Protein AF-A0A829GGQ2-F1 (afdb_monomer_lite)

Organism: NCBI:txid1256201

Secondary structure (DSSP, 8-state):
-------EEEEEEEE----B-TTS-B---EEEE-TTT--EEEEESGGG-EEEEE----S-S--EEEEEEEE---SSHHHHHHHHHHHHHHHTSS-PPPTTTHHHHHHHHHHHHHHHHHHHHHHHHHHHTT--TT--GGG--HHHHHHHHHHHHHHTTSS--SSSEEEEEEEETTEEEEEEEETTEEEESSSTTHHHH--EEEE-TTS-EEEE-GGGG--S-GGG-TT--HHHHHHTTSS--TTSHHHHHHHHHHHHHHHHHHHHH--HHHHHHHHHHHHHHGGGS-HHHHHHHHHHHHHHHHSS--HHHHHHHGGGGG-SSHHHHHHHHHHTT-HHHHHHHHHHS-HHHHHHHHTSHHHHHHHHHH-

Foldseek 3Di:
DAPDFPFLKDKFKWQDDQQAFPVRHHDPFDWDADPPQRKIWTFDFDPSQKIKIWHDDDDDPDRIIMIIITGTQFFFLVRSLVVLVRVLSSLPPPGDTDPVCNVVSVVSSVVSVVVNVVSVLLLVLCVLLVHDSRQTCVLFDPVLRVVSVQLSCLLVVVDQDPPQWDWDWGAGSQAIWIWTHHNSDTDTCLDLCNCVVDWDWDAAPVRDTFTAQPCLVPLAPLVRHPSDDLVSSVVRVPDGPLLRLVNLVSLLVSLFSLLVRCLVPVDVSSLVSSVVSLVSNLVNYDVLSSLLSVLLSVCSVPVADDPVSLVSLVVQCPPPDLVSVLSSCLSNVVLVVNQVSCVVDDPVRVVVVVSTSSVSSNVVSND

Sequence (367 aa):
IPYSSAKVADIFELESGVISDRRGNSLTSKIYTSKKQGRKELLLGYKDSIKISWIPKQKSSSPMEKVRIHFTPRGDFSQRLADVSLLLEYLRTPTKPTSKEAEKWNTFIDALTQQEARLRAIIEDLKVLNIPISLNPDNLKDDEIKSLNNLQRVLHNDLVVKPLDQHVNMTLASKKYDFFIHENRIINYFTPAFPKHYIVQIDDEKGNPTIVNPYTGIYENLEQYPNFSIDLVIKGFGDAPYDKPEIANYYNQYVLNLLLDFDRSGEAKILSLAEIIFKKVENNLPREIATINSAQIKKRISGILGLSALKSLIPLTDSKDQLIQFAAFVLLEQKEEVLKRWQDFSPDQQTEMKEWPIFHLAAPMIS

Structure (mmCIF, N/CA/C/O backbone):
data_AF-A0A829GGQ2-F1
#
_entry.id   AF-A0A829GGQ2-F1
#
loop_
_atom_site.group_PDB
_atom_site.id
_atom_site.type_symbol
_atom_site.label_atom_id
_atom_site.label_alt_id
_atom_site.label_comp_id
_atom_site.label_asym_id
_atom_site.label_entity_id
_atom_site.label_seq_id
_atom_site.pdbx_PDB_ins_code
_atom_site.Cartn_x
_atom_site.Cartn_y
_atom_site.Cartn_z
_atom_site.occupancy
_atom_site.B_iso_or_equiv
_atom_site.auth_seq_id
_atom_site.auth_comp_id
_atom_site.auth_asym_id
_atom_site.auth_atom_id
_atom_site.pdbx_PDB_model_num
ATOM 1 N N . ILE A 1 1 ? 19.548 15.463 -17.996 1.00 30.94 1 ILE A N 1
ATOM 2 C CA . ILE A 1 1 ? 19.499 13.981 -18.008 1.00 30.94 1 ILE A CA 1
ATOM 3 C C . ILE A 1 1 ? 18.070 13.554 -17.667 1.00 30.94 1 ILE A C 1
ATOM 5 O O . ILE A 1 1 ? 17.786 13.332 -16.498 1.00 30.94 1 ILE A O 1
ATOM 9 N N . PRO A 1 2 ? 17.124 13.547 -18.622 1.00 31.62 2 PRO A N 1
ATOM 10 C CA . PRO A 1 2 ? 15.749 13.151 -18.335 1.00 31.62 2 PRO A CA 1
ATOM 11 C C . PRO A 1 2 ? 15.468 11.710 -18.778 1.00 31.62 2 PRO A C 1
ATOM 13 O O . PRO A 1 2 ? 16.130 11.154 -19.659 1.00 31.62 2 PRO A O 1
ATOM 16 N N . TYR A 1 3 ? 14.453 11.107 -18.165 1.00 35.31 3 TYR A N 1
ATOM 17 C CA . TYR A 1 3 ? 13.624 10.046 -18.746 1.00 35.31 3 TYR A CA 1
ATOM 18 C C . TYR A 1 3 ? 12.785 10.629 -19.899 1.00 35.31 3 TYR A C 1
ATOM 20 O O . TYR A 1 3 ? 11.561 10.609 -19.870 1.00 35.31 3 TYR A O 1
ATOM 28 N N . SER A 1 4 ? 13.424 11.234 -20.902 1.00 26.62 4 SER A N 1
ATOM 29 C CA . SER A 1 4 ? 12.707 11.663 -22.098 1.00 26.62 4 SER A CA 1
ATOM 30 C C . SER A 1 4 ? 12.546 10.462 -23.019 1.00 26.62 4 SER A C 1
ATOM 32 O O . SER A 1 4 ? 13.451 9.637 -23.161 1.00 26.62 4 SER A O 1
ATOM 34 N N . SER A 1 5 ? 11.389 10.369 -23.672 1.00 31.34 5 SER A N 1
ATOM 35 C CA . SER A 1 5 ? 11.245 9.584 -24.889 1.00 31.34 5 SER A CA 1
ATOM 36 C C . SER A 1 5 ? 12.292 10.088 -25.883 1.00 31.34 5 SER A C 1
ATOM 38 O O . SER A 1 5 ? 12.069 11.074 -26.591 1.00 31.34 5 SER A O 1
ATOM 40 N N . ALA A 1 6 ? 13.458 9.452 -25.926 1.00 28.84 6 ALA A N 1
ATOM 41 C CA . ALA A 1 6 ? 14.324 9.595 -27.072 1.00 28.84 6 ALA A CA 1
ATOM 42 C C . ALA A 1 6 ? 13.546 8.956 -28.224 1.00 28.84 6 ALA A C 1
ATOM 44 O O . ALA A 1 6 ? 13.455 7.735 -28.334 1.00 28.84 6 ALA A O 1
ATOM 45 N N . LYS A 1 7 ? 12.882 9.786 -29.034 1.00 35.12 7 LYS A N 1
ATOM 46 C CA . LYS A 1 7 ? 12.492 9.377 -30.379 1.00 35.12 7 LYS A CA 1
ATOM 47 C C . LYS A 1 7 ? 13.802 9.151 -31.108 1.00 35.12 7 LYS A C 1
ATOM 49 O O . LYS A 1 7 ? 14.393 10.100 -31.612 1.00 35.12 7 LYS A O 1
ATOM 54 N N . VAL A 1 8 ? 14.278 7.915 -31.103 1.00 40.66 8 VAL A N 1
ATOM 55 C CA . VAL A 1 8 ? 15.424 7.545 -31.916 1.00 40.66 8 VAL A CA 1
ATOM 56 C C . VAL A 1 8 ? 14.840 7.177 -33.279 1.00 40.66 8 VAL A C 1
ATOM 58 O O . VAL A 1 8 ? 14.199 6.137 -33.443 1.00 40.66 8 VAL A O 1
ATOM 61 N N . ALA A 1 9 ? 14.925 8.108 -34.225 1.00 38.41 9 ALA A N 1
ATOM 62 C CA . ALA A 1 9 ? 14.373 7.966 -35.566 1.00 38.41 9 ALA A CA 1
ATOM 63 C C . ALA A 1 9 ? 15.469 8.261 -36.583 1.00 38.41 9 ALA A C 1
ATOM 65 O O . ALA A 1 9 ? 16.064 9.334 -36.527 1.00 38.41 9 ALA A O 1
ATOM 66 N N . ASP A 1 10 ? 15.709 7.334 -37.510 1.00 45.06 10 ASP A N 1
ATOM 67 C CA . ASP A 1 10 ? 16.705 7.546 -38.559 1.00 45.06 10 ASP A CA 1
ATOM 68 C C . ASP A 1 10 ? 16.389 6.788 -39.864 1.00 45.06 10 ASP A C 1
ATOM 70 O O . ASP A 1 10 ? 15.448 5.982 -39.954 1.00 45.06 10 ASP A O 1
ATOM 74 N N . ILE A 1 11 ? 17.144 7.112 -40.916 1.00 36.91 11 ILE A N 1
ATOM 75 C CA . ILE A 1 11 ? 16.968 6.620 -42.290 1.00 36.91 11 ILE A CA 1
ATOM 76 C C . ILE A 1 11 ? 18.270 5.962 -42.763 1.00 36.91 11 ILE A C 1
ATOM 78 O O . ILE A 1 11 ? 19.314 6.603 -42.721 1.00 36.91 11 ILE A O 1
ATOM 82 N N . PHE A 1 12 ? 18.186 4.724 -43.262 1.00 39.31 12 PHE A N 1
ATOM 83 C CA . PHE A 1 12 ? 19.328 3.923 -43.716 1.00 39.31 12 PHE A CA 1
ATOM 84 C C . PHE A 1 12 ? 19.053 3.238 -45.065 1.00 39.31 12 PHE A C 1
ATOM 86 O O . PHE A 1 12 ? 17.945 2.777 -45.328 1.00 39.31 12 PHE A O 1
ATOM 93 N N . GLU A 1 13 ? 20.051 3.115 -45.931 1.00 34.22 13 GLU A N 1
ATOM 94 C CA . GLU A 1 13 ? 20.021 2.261 -47.122 1.00 34.22 13 GLU A CA 1
ATOM 95 C C . GLU A 1 13 ? 20.631 0.892 -46.788 1.00 34.22 13 GLU A C 1
ATOM 97 O O . GLU A 1 13 ? 21.803 0.807 -46.420 1.00 34.22 13 GLU A O 1
ATOM 102 N N . LEU A 1 14 ? 19.838 -0.181 -46.904 1.00 39.12 14 LEU A N 1
ATOM 103 C CA . LEU A 1 14 ? 20.279 -1.557 -46.649 1.00 39.12 14 LEU A CA 1
ATOM 104 C C . LEU A 1 14 ? 20.267 -2.364 -47.959 1.00 39.12 14 LEU A C 1
ATOM 106 O O . LEU A 1 14 ? 19.342 -2.258 -48.771 1.00 39.12 14 LEU A O 1
ATOM 110 N N . GLU A 1 15 ? 21.296 -3.185 -48.182 1.00 34.66 15 GLU A N 1
ATOM 111 C CA . GLU A 1 15 ? 21.271 -4.202 -49.241 1.00 34.66 15 GLU A CA 1
ATOM 112 C C . GLU A 1 15 ? 20.250 -5.292 -48.876 1.00 34.66 15 GLU A C 1
ATOM 114 O O . GLU A 1 15 ? 20.158 -5.700 -47.720 1.00 34.66 15 GLU A O 1
ATOM 119 N N . SER A 1 16 ? 19.433 -5.697 -49.855 1.00 35.88 16 SER A N 1
ATOM 120 C CA . SER A 1 16 ? 18.257 -6.569 -49.708 1.00 35.88 16 SER A CA 1
ATOM 121 C C . SER A 1 16 ? 18.421 -7.731 -48.719 1.00 35.88 16 SER A C 1
ATOM 123 O O . SER A 1 16 ? 19.396 -8.476 -48.795 1.00 35.88 16 SER A O 1
ATOM 125 N N . GLY A 1 17 ? 17.400 -7.988 -47.900 1.00 38.72 17 GLY A N 1
ATOM 126 C CA . GLY A 1 17 ? 17.328 -9.196 -47.085 1.00 38.72 17 GLY A CA 1
ATOM 127 C C . GLY A 1 17 ? 15.980 -9.325 -46.393 1.00 38.72 17 GLY A C 1
ATOM 128 O O . GLY A 1 17 ? 15.405 -8.341 -45.936 1.00 38.72 17 GLY A O 1
ATOM 129 N N . VAL A 1 18 ? 15.451 -10.543 -46.353 1.00 42.75 18 VAL A N 1
ATOM 130 C CA . VAL A 1 18 ? 14.282 -10.908 -45.549 1.00 42.75 18 VAL A CA 1
ATOM 131 C C . VAL A 1 18 ? 14.479 -10.404 -44.114 1.00 42.75 18 VAL A C 1
ATOM 133 O O . VAL A 1 18 ? 15.558 -10.563 -43.549 1.00 42.75 18 VAL A O 1
ATOM 136 N N . ILE A 1 19 ? 13.446 -9.795 -43.520 1.00 50.34 19 ILE A N 1
ATOM 137 C CA . ILE A 1 19 ? 13.478 -9.410 -42.105 1.00 50.34 19 ILE A CA 1
ATOM 138 C C . ILE A 1 19 ? 13.306 -10.686 -41.272 1.00 50.34 19 ILE A C 1
ATOM 140 O O . ILE A 1 19 ? 12.190 -11.129 -40.993 1.00 50.34 19 ILE A O 1
ATOM 144 N N . SER A 1 20 ? 14.432 -11.307 -40.942 1.00 47.78 20 SER A N 1
ATOM 145 C CA . SER A 1 20 ? 14.541 -12.510 -40.120 1.00 47.78 20 SER A CA 1
ATOM 146 C C . SER A 1 20 ? 15.444 -12.250 -38.916 1.00 47.78 20 SER A C 1
ATOM 148 O O . SER A 1 20 ? 16.350 -11.420 -38.989 1.00 47.78 20 SER A O 1
ATOM 150 N N . ASP A 1 21 ? 15.196 -12.942 -37.805 1.00 47.62 21 ASP A N 1
ATOM 151 C CA . ASP A 1 21 ? 16.107 -12.922 -36.658 1.00 47.62 21 ASP A CA 1
ATOM 152 C C . ASP A 1 21 ? 17.459 -13.593 -36.997 1.00 47.62 21 ASP A C 1
ATOM 154 O O . ASP A 1 21 ? 17.658 -14.153 -38.081 1.00 47.62 21 ASP A O 1
ATOM 158 N N . ARG A 1 22 ? 18.405 -13.586 -36.047 1.00 42.50 22 ARG A N 1
ATOM 159 C CA . ARG A 1 22 ? 19.725 -14.231 -36.204 1.00 42.50 22 ARG A CA 1
ATOM 160 C C . ARG A 1 22 ? 19.664 -15.745 -36.435 1.00 42.50 22 ARG A C 1
ATOM 162 O O . ARG A 1 22 ? 20.679 -16.345 -36.780 1.00 42.50 22 ARG A O 1
ATOM 169 N N . ARG A 1 23 ? 18.507 -16.369 -36.213 1.00 46.88 23 ARG A N 1
ATOM 170 C CA . ARG A 1 23 ? 18.247 -17.803 -36.388 1.00 46.88 23 ARG A CA 1
ATOM 171 C C . ARG A 1 23 ? 17.483 -18.092 -37.686 1.00 46.88 23 ARG A C 1
ATOM 173 O O . ARG A 1 23 ? 17.164 -19.248 -37.944 1.00 46.88 23 ARG A O 1
ATOM 180 N N . GLY A 1 24 ? 17.214 -17.073 -38.506 1.00 48.31 24 GLY A N 1
ATOM 181 C CA . GLY A 1 24 ? 16.469 -17.203 -39.756 1.00 48.31 24 GLY A CA 1
ATOM 182 C C . GLY A 1 24 ? 14.951 -17.286 -39.574 1.00 48.31 24 GLY A C 1
ATOM 183 O O . GLY A 1 24 ? 14.244 -17.540 -40.549 1.00 48.31 24 GLY A O 1
ATOM 184 N N . ASN A 1 25 ? 14.422 -17.060 -38.367 1.00 49.41 25 ASN A N 1
ATOM 185 C CA . ASN A 1 25 ? 12.981 -17.057 -38.142 1.00 49.41 25 ASN A CA 1
ATOM 186 C C . ASN A 1 25 ? 12.371 -15.759 -38.674 1.00 49.41 25 ASN A C 1
ATOM 188 O O . ASN A 1 25 ? 12.887 -14.664 -38.436 1.00 49.41 25 ASN A O 1
ATOM 192 N N . SER A 1 26 ? 11.235 -15.874 -39.362 1.00 51.22 26 SER A N 1
ATOM 193 C CA . SER A 1 26 ? 10.446 -14.711 -39.762 1.00 51.22 26 SER A CA 1
ATOM 194 C C . SER A 1 26 ? 9.867 -14.033 -38.518 1.00 51.22 26 SER A C 1
ATOM 196 O O . SER A 1 26 ? 9.208 -14.685 -37.708 1.00 51.22 26 SER A O 1
ATOM 198 N N . LEU A 1 27 ? 10.109 -12.729 -38.356 1.00 53.81 27 LEU A N 1
ATOM 199 C CA . LEU A 1 27 ? 9.517 -11.966 -37.258 1.00 53.81 27 LEU A CA 1
ATOM 200 C C . LEU A 1 27 ? 8.002 -11.831 -37.495 1.00 53.81 27 LEU A C 1
ATOM 202 O O . LEU A 1 27 ? 7.569 -11.178 -38.452 1.00 53.81 27 LEU A O 1
ATOM 206 N N . THR A 1 28 ? 7.187 -12.435 -36.623 1.00 47.19 28 THR A N 1
ATOM 207 C CA . THR A 1 28 ? 5.722 -12.315 -36.656 1.00 47.19 28 THR A CA 1
ATOM 208 C C . THR A 1 28 ? 5.347 -10.846 -36.501 1.00 47.19 28 THR A C 1
ATOM 210 O O . THR A 1 28 ? 5.612 -10.224 -35.475 1.00 47.19 28 THR A O 1
ATOM 213 N N . SER A 1 29 ? 4.769 -10.260 -37.542 1.00 54.34 29 SER A N 1
ATOM 214 C CA . SER A 1 29 ? 4.629 -8.811 -37.656 1.00 54.34 29 SER A CA 1
ATOM 215 C C . SER A 1 29 ? 3.377 -8.442 -38.433 1.00 54.34 29 SER A C 1
ATOM 217 O O . SER A 1 29 ? 2.892 -9.191 -39.285 1.00 54.34 29 SER A O 1
ATOM 219 N N . LYS A 1 30 ? 2.846 -7.252 -38.150 1.00 56.16 30 LYS A N 1
ATOM 220 C CA . LYS A 1 30 ? 1.813 -6.648 -38.991 1.00 56.16 30 LYS A CA 1
ATOM 221 C C . LYS A 1 30 ? 2.510 -5.905 -40.123 1.00 56.16 30 LYS A C 1
ATOM 223 O O . LYS A 1 30 ? 3.200 -4.917 -39.874 1.00 56.16 30 LYS A O 1
ATOM 228 N N . ILE A 1 31 ? 2.329 -6.383 -41.353 1.00 60.03 31 ILE A N 1
ATOM 229 C CA . ILE A 1 31 ? 2.822 -5.700 -42.550 1.00 60.03 31 ILE A CA 1
ATOM 230 C C . ILE A 1 31 ? 1.707 -4.810 -43.095 1.00 60.03 31 ILE A C 1
ATOM 232 O O . ILE A 1 31 ? 0.676 -5.300 -43.554 1.00 60.03 31 ILE A O 1
ATOM 236 N N . TYR A 1 32 ? 1.927 -3.498 -43.089 1.00 56.00 32 TYR A N 1
ATOM 237 C CA . TYR A 1 32 ? 1.014 -2.529 -43.694 1.00 56.00 32 TYR A CA 1
ATOM 238 C C . TYR A 1 32 ? 1.566 -2.041 -45.031 1.00 56.00 32 TYR A C 1
ATOM 240 O O . TYR A 1 32 ? 2.760 -1.784 -45.153 1.00 56.00 32 TYR A O 1
ATOM 248 N N . THR A 1 33 ? 0.699 -1.882 -46.035 1.00 55.78 33 THR A N 1
ATOM 249 C CA . THR A 1 33 ? 1.058 -1.276 -47.330 1.00 55.78 33 THR A CA 1
ATOM 250 C C . THR A 1 33 ? 0.226 -0.018 -47.560 1.00 55.78 33 THR A C 1
ATOM 252 O O . THR A 1 33 ? -1.002 -0.075 -47.617 1.00 55.78 33 THR A O 1
ATOM 255 N N . SER A 1 34 ? 0.885 1.133 -47.712 1.00 50.28 34 SER A N 1
ATOM 256 C CA . SER A 1 34 ? 0.212 2.395 -48.035 1.00 50.28 34 SER A CA 1
ATOM 257 C C . SER A 1 34 ? -0.245 2.413 -49.496 1.00 50.28 34 SER A C 1
ATOM 259 O O . SER A 1 34 ? 0.582 2.426 -50.411 1.00 50.28 34 SER A O 1
ATOM 261 N N . LYS A 1 35 ? -1.564 2.496 -49.727 1.00 51.12 35 LYS A N 1
ATOM 262 C CA . LYS A 1 35 ? -2.167 2.535 -51.075 1.00 51.12 35 LYS A CA 1
ATOM 263 C C . LYS A 1 35 ? -1.765 3.763 -51.912 1.00 51.12 35 LYS A C 1
ATOM 265 O O . LYS A 1 35 ? -1.847 3.699 -53.129 1.00 51.12 35 LYS A O 1
ATOM 270 N N . LYS A 1 36 ? -1.331 4.870 -51.286 1.00 51.44 36 LYS A N 1
ATOM 271 C CA . LYS A 1 36 ? -0.949 6.118 -51.985 1.00 51.44 36 LYS A CA 1
ATOM 272 C C . LYS A 1 36 ? 0.539 6.219 -52.347 1.00 51.44 36 LYS A C 1
ATOM 274 O O . LYS A 1 36 ? 0.875 7.000 -53.224 1.00 51.44 36 LYS A O 1
ATOM 279 N N . GLN A 1 37 ? 1.427 5.495 -51.659 1.00 56.19 37 GLN A N 1
ATOM 280 C CA . GLN A 1 37 ? 2.888 5.672 -51.788 1.00 56.19 37 GLN A CA 1
ATOM 281 C C . GLN A 1 37 ? 3.665 4.366 -52.019 1.00 56.19 37 GLN A C 1
ATOM 283 O O . GLN A 1 37 ? 4.881 4.410 -52.170 1.00 56.19 37 GLN A O 1
ATOM 288 N N . GLY A 1 38 ? 3.014 3.196 -51.978 1.00 64.06 38 GLY A N 1
ATOM 289 C CA . GLY A 1 38 ? 3.686 1.895 -52.115 1.00 64.06 38 GLY A CA 1
ATOM 290 C C . GLY A 1 38 ? 4.606 1.515 -50.942 1.00 64.06 38 GLY A C 1
ATOM 291 O O . GLY A 1 38 ? 5.217 0.453 -50.966 1.00 64.06 38 GLY A O 1
ATOM 292 N N . ARG A 1 39 ? 4.697 2.358 -49.904 1.00 69.56 39 ARG A N 1
ATOM 293 C CA . ARG A 1 39 ? 5.503 2.136 -48.696 1.00 69.56 39 ARG A CA 1
ATOM 294 C C . ARG A 1 39 ? 4.978 0.938 -47.905 1.00 69.56 39 ARG A C 1
ATOM 296 O O . ARG A 1 39 ? 3.779 0.878 -47.618 1.00 69.56 39 ARG A O 1
ATOM 303 N N . LYS A 1 40 ? 5.882 0.038 -47.522 1.00 72.56 40 LYS A N 1
ATOM 304 C CA . LYS A 1 40 ? 5.634 -1.064 -46.593 1.00 72.56 40 LYS A CA 1
ATOM 305 C C . LYS A 1 40 ? 6.140 -0.711 -45.198 1.00 72.56 40 LYS A C 1
ATOM 307 O O . LYS A 1 40 ? 7.134 0.004 -45.057 1.00 72.56 40 LYS A O 1
ATOM 312 N N . GLU A 1 41 ? 5.440 -1.186 -44.177 1.00 74.31 41 GLU A N 1
ATOM 313 C CA . GLU A 1 41 ? 5.784 -0.971 -42.772 1.00 74.31 41 GLU A CA 1
ATOM 314 C C . GLU A 1 41 ? 5.674 -2.281 -41.996 1.00 74.31 41 GLU A C 1
ATOM 316 O O . GLU A 1 41 ? 4.684 -2.996 -42.133 1.00 74.31 41 GLU A O 1
ATOM 321 N N . LEU A 1 42 ? 6.687 -2.561 -41.184 1.00 76.56 42 LEU A N 1
ATOM 322 C CA . LEU A 1 42 ? 6.765 -3.636 -40.213 1.00 76.56 42 LEU A CA 1
ATOM 323 C C . LEU A 1 42 ? 6.634 -3.021 -38.822 1.00 76.56 42 LEU A C 1
ATOM 325 O O . LEU A 1 42 ? 7.425 -2.142 -38.463 1.00 76.56 42 LEU A O 1
ATOM 329 N N . LEU A 1 43 ? 5.653 -3.482 -38.054 1.00 79.75 43 LEU A N 1
ATOM 330 C CA . LEU A 1 43 ? 5.479 -3.094 -36.656 1.00 79.75 43 LEU A CA 1
ATOM 331 C C . LEU A 1 43 ? 5.876 -4.257 -35.746 1.00 79.75 43 LEU A C 1
ATOM 333 O O . LEU A 1 43 ? 5.427 -5.386 -35.961 1.00 79.75 43 LEU A O 1
ATOM 337 N N . LEU A 1 44 ? 6.726 -3.964 -34.763 1.00 81.25 44 LEU A N 1
ATOM 338 C CA . LEU A 1 44 ? 7.265 -4.899 -33.777 1.00 81.25 44 LEU A CA 1
ATOM 339 C C . LEU A 1 44 ? 7.235 -4.267 -32.374 1.00 81.25 44 LEU A C 1
ATOM 341 O O . LEU A 1 44 ? 7.074 -3.052 -32.225 1.00 81.25 44 LEU A O 1
ATOM 345 N N . GLY A 1 45 ? 7.458 -5.101 -31.359 1.00 80.94 45 GLY A N 1
ATOM 346 C CA . GLY A 1 45 ? 7.590 -4.673 -29.967 1.00 80.94 45 GLY A CA 1
ATOM 347 C C . GLY A 1 45 ? 6.266 -4.323 -29.283 1.00 80.94 45 GLY A C 1
ATOM 348 O O . GLY A 1 45 ? 5.178 -4.422 -29.865 1.00 80.94 45 GLY A O 1
ATOM 349 N N . TYR A 1 46 ? 6.343 -3.934 -28.012 1.00 83.38 46 TYR A N 1
ATOM 350 C CA . TYR A 1 46 ? 5.162 -3.639 -27.206 1.00 83.38 46 TYR A CA 1
ATOM 351 C C . TYR A 1 46 ? 4.394 -2.422 -27.740 1.00 83.38 46 TYR A C 1
ATOM 353 O O . TYR A 1 46 ? 4.922 -1.314 -27.846 1.00 83.38 46 TYR A O 1
ATOM 361 N N . LYS A 1 47 ? 3.104 -2.618 -28.055 1.00 86.06 47 LYS A N 1
ATOM 362 C CA . LYS A 1 47 ? 2.230 -1.591 -28.654 1.00 86.06 47 LYS A CA 1
ATOM 363 C C . LYS A 1 47 ? 2.887 -0.893 -29.857 1.00 86.06 47 LYS A C 1
ATOM 365 O O . LYS A 1 47 ? 2.815 0.331 -29.952 1.00 86.06 47 LYS A O 1
ATOM 370 N N . ASP A 1 48 ? 3.509 -1.650 -30.759 1.00 85.00 48 ASP A N 1
ATOM 371 C CA . ASP A 1 48 ? 4.137 -1.136 -31.987 1.00 85.00 48 ASP A CA 1
ATOM 372 C C . ASP A 1 48 ? 5.240 -0.082 -31.710 1.00 85.00 48 ASP A C 1
ATOM 374 O O . ASP A 1 48 ? 5.332 0.945 -32.391 1.00 85.00 48 ASP A O 1
ATOM 378 N N . SER A 1 49 ? 6.049 -0.298 -30.667 1.00 82.56 49 SER A N 1
ATOM 379 C CA . SER A 1 49 ? 7.162 0.578 -30.260 1.00 82.56 49 SER A CA 1
ATOM 380 C C . SER A 1 49 ? 8.282 0.663 -31.303 1.00 82.56 49 SER A C 1
ATOM 382 O O . SER A 1 49 ? 8.986 1.674 -31.372 1.00 82.56 49 SER A O 1
ATOM 384 N N . ILE A 1 50 ? 8.434 -0.364 -32.143 1.00 82.75 50 ILE A N 1
ATOM 385 C CA . ILE A 1 50 ? 9.426 -0.434 -33.215 1.00 82.75 50 ILE A CA 1
ATOM 386 C C . ILE A 1 50 ? 8.696 -0.422 -34.557 1.00 82.75 50 ILE A C 1
ATOM 388 O O . ILE A 1 50 ? 7.862 -1.280 -34.847 1.00 82.75 50 ILE A O 1
ATOM 392 N N . LYS A 1 51 ? 9.056 0.533 -35.414 1.00 82.06 51 LYS A N 1
ATOM 393 C CA . LYS A 1 51 ? 8.515 0.667 -36.765 1.00 82.06 51 LYS A CA 1
ATOM 394 C C . LYS A 1 51 ? 9.636 0.713 -37.792 1.00 82.06 51 LYS A C 1
ATOM 396 O O . LYS A 1 51 ? 10.391 1.682 -37.860 1.00 82.06 51 LYS A O 1
ATOM 401 N N . ILE A 1 52 ? 9.689 -0.304 -38.643 1.00 78.12 52 ILE A N 1
ATOM 402 C CA . ILE A 1 52 ? 10.611 -0.387 -39.779 1.00 78.12 52 ILE A CA 1
ATOM 403 C C . ILE A 1 52 ? 9.803 -0.155 -41.051 1.00 78.12 52 ILE A C 1
ATOM 405 O O . ILE A 1 52 ? 8.733 -0.722 -41.223 1.00 78.12 52 ILE A O 1
ATOM 409 N N . SER A 1 53 ? 10.257 0.707 -41.953 1.00 74.56 53 SER A N 1
ATOM 410 C CA . SER A 1 53 ? 9.486 1.044 -43.152 1.00 74.56 53 SER A CA 1
ATOM 411 C C . SER A 1 53 ? 10.361 1.218 -44.378 1.00 74.56 53 SER A C 1
ATOM 413 O O . SER A 1 53 ? 11.433 1.799 -44.279 1.00 74.56 53 SER A O 1
ATOM 415 N N . TRP A 1 54 ? 9.896 0.757 -45.532 1.00 71.12 54 TRP A N 1
ATOM 416 C CA . TRP A 1 54 ? 10.669 0.763 -46.772 1.00 71.12 54 TRP A CA 1
ATOM 417 C C . TRP A 1 54 ? 9.771 0.997 -47.984 1.00 71.12 54 TRP A C 1
ATOM 419 O O . TRP A 1 54 ? 8.546 0.882 -47.904 1.00 71.12 54 TRP A O 1
ATOM 429 N N . ILE A 1 55 ? 10.372 1.372 -49.111 1.00 69.31 55 ILE A N 1
ATOM 430 C CA . ILE A 1 55 ? 9.674 1.505 -50.394 1.00 69.31 55 ILE A CA 1
ATOM 431 C C . ILE A 1 55 ? 10.225 0.414 -51.322 1.00 69.31 55 ILE A C 1
ATOM 433 O O . ILE A 1 55 ? 11.404 0.489 -51.672 1.00 69.31 55 ILE A O 1
ATOM 437 N N . PRO A 1 56 ? 9.414 -0.585 -51.718 1.00 62.22 56 PRO A N 1
ATOM 438 C CA . PRO A 1 56 ? 9.845 -1.631 -52.640 1.00 62.22 56 PRO A CA 1
ATOM 439 C C . PRO A 1 56 ? 10.237 -1.025 -53.991 1.00 62.22 56 PRO A C 1
ATOM 441 O O . PRO A 1 56 ? 9.491 -0.212 -54.546 1.00 62.22 56 PRO A O 1
ATOM 444 N N . LYS A 1 57 ? 11.381 -1.424 -54.553 1.00 61.62 57 LYS A N 1
ATOM 445 C CA . LYS A 1 57 ? 11.792 -0.967 -55.890 1.00 61.62 57 LYS A CA 1
ATOM 446 C C . LYS A 1 57 ? 10.894 -1.574 -56.975 1.00 61.62 57 LYS A C 1
ATOM 448 O O . LYS A 1 57 ? 10.764 -2.791 -57.082 1.00 61.62 57 LYS A O 1
ATOM 453 N N . GLN A 1 58 ? 10.329 -0.733 -57.844 1.00 54.72 58 GLN A N 1
ATOM 454 C CA . GLN A 1 58 ? 9.801 -1.174 -59.138 1.00 54.72 58 GLN A CA 1
ATOM 455 C C . GLN A 1 58 ? 10.964 -1.225 -60.139 1.00 54.72 58 GLN A C 1
ATOM 457 O O . GLN A 1 58 ? 11.471 -0.181 -60.527 1.00 54.72 58 GLN A O 1
ATOM 462 N N . LYS A 1 59 ? 11.407 -2.439 -60.505 1.00 51.34 59 LYS A N 1
ATOM 463 C CA . LYS A 1 59 ? 12.344 -2.751 -61.610 1.00 51.34 59 LYS A CA 1
ATOM 464 C C . LYS A 1 59 ? 13.461 -1.704 -61.837 1.00 51.34 59 LYS A C 1
ATOM 466 O O . LYS A 1 59 ? 13.388 -0.924 -62.780 1.00 51.34 59 LYS A O 1
ATOM 471 N N . SER A 1 60 ? 14.528 -1.711 -61.034 1.00 41.62 60 SER A N 1
ATOM 472 C CA . SER A 1 60 ? 15.770 -0.997 -61.384 1.00 41.62 60 SER A CA 1
ATOM 473 C C . SER A 1 60 ? 17.018 -1.804 -61.022 1.00 41.62 60 SER A C 1
ATOM 475 O O . SER A 1 60 ? 16.997 -2.633 -60.116 1.00 41.62 60 SER A O 1
ATOM 477 N N . SER A 1 61 ? 18.102 -1.568 -61.761 1.00 45.34 61 SER A N 1
ATOM 478 C CA . SER A 1 61 ? 19.383 -2.295 -61.768 1.00 45.34 61 SER A CA 1
ATOM 479 C C . SER A 1 61 ? 20.282 -2.070 -60.540 1.00 45.34 61 SER A C 1
ATOM 481 O O . SER A 1 61 ? 21.467 -2.388 -60.581 1.00 45.34 61 SER A O 1
ATOM 483 N N . SER A 1 62 ? 19.750 -1.531 -59.440 1.00 45.41 62 SER A N 1
ATOM 484 C CA . SER A 1 62 ? 20.491 -1.327 -58.189 1.00 45.41 62 SER A CA 1
ATOM 485 C C . SER A 1 62 ? 19.827 -2.124 -57.052 1.00 45.41 62 SER A C 1
ATOM 487 O O . SER A 1 62 ? 18.629 -1.936 -56.829 1.00 45.41 62 SER A O 1
ATOM 489 N N . PRO A 1 63 ? 20.564 -2.961 -56.299 1.00 46.41 63 PRO A N 1
ATOM 490 C CA . PRO A 1 63 ? 19.997 -3.905 -55.323 1.00 46.41 63 PRO A CA 1
ATOM 491 C C . PRO A 1 63 ? 19.589 -3.303 -53.959 1.00 46.41 63 PRO A C 1
ATOM 493 O O . PRO A 1 63 ? 19.052 -4.017 -53.120 1.00 46.41 63 PRO A O 1
ATOM 496 N N . MET A 1 64 ? 19.823 -2.009 -53.705 1.00 48.16 64 MET A N 1
ATOM 497 C CA . MET A 1 64 ? 19.642 -1.419 -52.361 1.00 48.16 64 MET A CA 1
ATOM 498 C C . MET A 1 64 ? 18.204 -0.938 -52.080 1.00 48.16 64 MET A C 1
ATOM 500 O O . MET A 1 64 ? 17.672 -0.135 -52.851 1.00 48.16 64 MET A O 1
ATOM 504 N N . GLU A 1 65 ? 17.579 -1.367 -50.978 1.00 55.88 65 GLU A N 1
ATOM 505 C CA . GLU A 1 65 ? 16.287 -0.849 -50.498 1.00 55.88 65 GLU A CA 1
ATOM 506 C C . GLU A 1 65 ? 16.510 0.184 -49.379 1.00 55.88 65 GLU A C 1
ATOM 508 O O . GLU A 1 65 ? 17.259 -0.049 -48.432 1.00 55.88 65 GLU A O 1
ATOM 513 N N . LYS A 1 66 ? 15.854 1.352 -49.460 1.00 60.81 66 LYS A N 1
ATOM 514 C CA . LYS A 1 66 ? 15.915 2.343 -48.372 1.00 60.81 66 LYS A CA 1
ATOM 515 C C . LYS A 1 66 ? 14.960 1.949 -47.248 1.00 60.81 66 LYS A C 1
ATOM 517 O O . LYS A 1 66 ? 13.752 1.846 -47.477 1.00 60.81 66 LYS A O 1
ATOM 522 N N . VAL A 1 67 ? 15.484 1.820 -46.037 1.00 67.56 67 VAL A N 1
ATOM 523 C CA . VAL A 1 67 ? 14.778 1.418 -44.821 1.00 67.56 67 VAL A CA 1
ATOM 524 C C . VAL A 1 67 ? 14.813 2.556 -43.794 1.00 67.56 67 VAL A C 1
ATOM 526 O O . VAL A 1 67 ? 15.834 3.177 -43.543 1.00 67.56 67 VAL A O 1
ATOM 529 N N . ARG A 1 68 ? 13.680 2.861 -43.163 1.00 70.12 68 ARG A N 1
ATOM 530 C CA . ARG A 1 68 ? 13.596 3.810 -42.043 1.00 70.12 68 ARG A CA 1
ATOM 531 C C . ARG A 1 68 ? 13.192 3.081 -40.786 1.00 70.12 68 ARG A C 1
ATOM 533 O O . ARG A 1 68 ? 12.154 2.416 -40.798 1.00 70.12 68 ARG A O 1
ATOM 540 N N . ILE A 1 69 ? 13.946 3.282 -39.716 1.00 74.25 69 ILE A N 1
ATOM 541 C CA . ILE A 1 69 ? 13.716 2.654 -38.419 1.00 74.25 69 ILE A CA 1
ATOM 542 C C . ILE A 1 69 ? 13.322 3.752 -37.435 1.00 74.25 69 ILE A C 1
ATOM 544 O O . ILE A 1 69 ? 14.017 4.753 -37.284 1.00 74.25 69 ILE A O 1
ATOM 548 N N . HIS A 1 70 ? 12.166 3.585 -36.805 1.00 75.62 70 HIS A N 1
ATOM 549 C CA . HIS A 1 70 ? 11.668 4.470 -35.761 1.00 75.62 70 HIS A CA 1
ATOM 550 C C . HIS A 1 70 ? 11.465 3.647 -34.499 1.00 75.62 70 HIS A C 1
ATOM 552 O O . HIS A 1 70 ? 10.715 2.669 -34.520 1.00 75.62 70 HIS A O 1
ATOM 558 N N . PHE A 1 71 ? 12.093 4.070 -33.407 1.00 78.88 71 PHE A N 1
ATOM 559 C CA . PHE A 1 71 ? 11.881 3.496 -32.090 1.00 78.88 71 PHE A CA 1
ATOM 560 C C . PHE A 1 71 ? 11.231 4.525 -31.164 1.00 78.88 71 PHE A C 1
ATOM 562 O O . PHE A 1 71 ? 11.703 5.651 -31.010 1.00 78.88 71 PHE A O 1
ATOM 569 N N . THR A 1 72 ? 10.096 4.149 -30.581 1.00 82.38 72 THR A N 1
ATOM 570 C CA . THR A 1 72 ? 9.372 4.929 -29.578 1.00 82.38 72 THR A CA 1
ATOM 571 C C . THR A 1 72 ? 9.144 4.030 -28.367 1.00 82.38 72 THR A C 1
ATOM 573 O O . THR A 1 72 ? 8.284 3.153 -28.445 1.00 82.38 72 THR A O 1
ATOM 576 N N . PRO A 1 73 ? 9.880 4.227 -27.257 1.00 81.62 73 PRO A N 1
ATOM 577 C CA . PRO A 1 73 ? 9.710 3.421 -26.052 1.00 81.62 73 PRO A CA 1
ATOM 578 C C . PRO A 1 73 ? 8.265 3.483 -25.552 1.00 81.62 73 PRO A C 1
ATOM 580 O O . PRO A 1 73 ? 7.695 4.570 -25.459 1.00 81.62 73 PRO A O 1
ATOM 583 N N . ARG A 1 74 ? 7.673 2.328 -25.242 1.00 84.19 74 ARG A N 1
ATOM 584 C CA . ARG A 1 74 ? 6.305 2.200 -24.723 1.00 84.19 74 ARG A CA 1
ATOM 585 C C . ARG A 1 74 ? 6.262 1.128 -23.646 1.00 84.19 74 ARG A C 1
ATOM 587 O O . ARG A 1 74 ? 7.048 0.188 -23.687 1.00 84.19 74 ARG A O 1
ATOM 594 N N . GLY A 1 75 ? 5.305 1.251 -22.730 1.00 87.12 75 GLY A N 1
ATOM 595 C CA . GLY A 1 75 ? 5.090 0.251 -21.685 1.00 87.12 75 GLY A CA 1
ATOM 596 C C . GLY A 1 75 ? 6.009 0.419 -20.480 1.00 87.12 75 GLY A C 1
ATOM 597 O O . GLY A 1 75 ? 6.641 1.465 -20.316 1.00 87.12 75 GLY A O 1
ATOM 598 N N . ASP A 1 76 ? 6.050 -0.603 -19.631 1.00 90.44 76 ASP A N 1
ATOM 599 C CA . ASP A 1 76 ? 6.895 -0.640 -18.433 1.00 90.44 76 ASP A CA 1
ATOM 600 C C . ASP A 1 76 ? 8.393 -0.804 -18.759 1.00 90.44 76 ASP A C 1
ATOM 602 O O . ASP A 1 76 ? 8.800 -0.931 -19.919 1.00 90.44 76 ASP A O 1
ATOM 606 N N . PHE A 1 77 ? 9.247 -0.772 -17.734 1.00 89.44 77 PHE A N 1
ATOM 607 C CA . PHE A 1 77 ? 10.696 -0.885 -17.920 1.00 89.44 77 PHE A CA 1
ATOM 608 C C . PHE A 1 77 ? 11.132 -2.208 -18.553 1.00 89.44 77 PHE A C 1
ATOM 610 O O . PHE A 1 77 ? 12.052 -2.214 -19.374 1.00 89.44 77 PHE A O 1
ATOM 617 N N . SER A 1 78 ? 10.461 -3.312 -18.219 1.00 90.56 78 SER A N 1
ATOM 618 C CA . SER A 1 78 ? 10.791 -4.639 -18.746 1.00 90.56 78 SER A CA 1
ATOM 619 C C . SER A 1 78 ? 10.442 -4.741 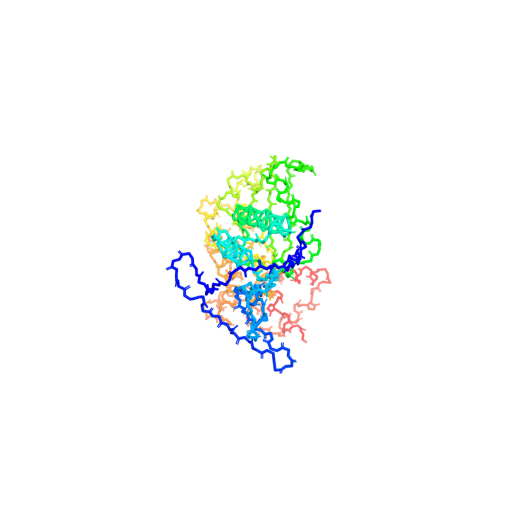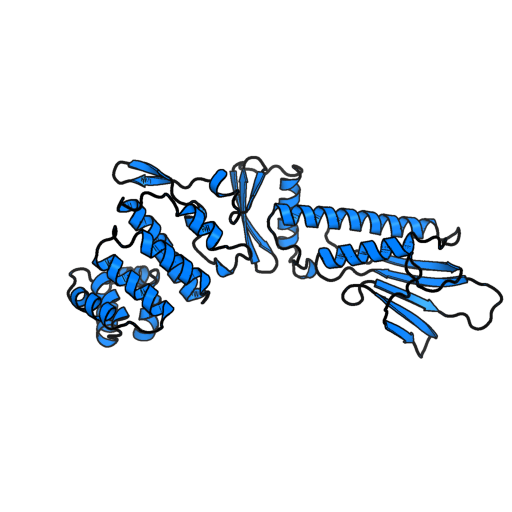-20.229 1.00 90.56 78 SER A C 1
ATOM 621 O O . SER A 1 78 ? 11.245 -5.230 -21.023 1.00 90.56 78 SER A O 1
ATOM 623 N N . GLN A 1 79 ? 9.276 -4.220 -20.618 1.00 90.44 79 GLN A N 1
ATOM 624 C CA . GLN A 1 79 ? 8.823 -4.151 -22.008 1.00 90.44 79 GLN A CA 1
ATOM 625 C C . GLN A 1 79 ? 9.764 -3.286 -22.850 1.00 90.44 79 GLN A C 1
ATOM 627 O O . GLN A 1 79 ? 10.216 -3.716 -23.910 1.00 90.44 79 GLN A O 1
ATOM 632 N N . ARG A 1 80 ? 10.151 -2.108 -22.342 1.00 90.75 80 ARG A N 1
ATOM 633 C CA . ARG A 1 80 ? 11.121 -1.236 -23.023 1.00 90.75 80 ARG A CA 1
ATOM 634 C C . ARG A 1 80 ? 12.480 -1.906 -23.192 1.00 90.75 80 ARG A C 1
ATOM 636 O O . ARG A 1 80 ? 13.083 -1.754 -24.250 1.00 90.75 80 ARG A O 1
ATOM 643 N N . LEU A 1 81 ? 12.967 -2.622 -22.175 1.00 91.69 81 LEU A N 1
ATOM 644 C CA . LEU A 1 81 ? 14.241 -3.336 -22.260 1.00 91.69 81 LEU A CA 1
ATOM 645 C C . LEU A 1 81 ? 14.181 -4.428 -23.333 1.00 91.69 81 LEU A C 1
ATOM 647 O O . LEU A 1 81 ? 15.079 -4.499 -24.167 1.00 91.69 81 LEU A O 1
ATOM 651 N N . ALA A 1 82 ? 13.111 -5.227 -23.348 1.00 90.00 82 ALA A N 1
ATOM 652 C CA . ALA A 1 82 ? 12.913 -6.268 -24.351 1.00 90.00 82 ALA A CA 1
ATOM 653 C C . ALA A 1 82 ? 12.894 -5.695 -25.778 1.00 90.00 82 ALA A C 1
ATOM 655 O O . ALA A 1 82 ? 13.574 -6.224 -26.658 1.00 90.00 82 ALA A O 1
ATOM 656 N N . ASP A 1 83 ? 12.184 -4.584 -25.993 1.00 88.94 83 ASP A N 1
ATOM 657 C CA . ASP A 1 83 ? 12.105 -3.927 -27.299 1.00 88.94 83 ASP A CA 1
ATOM 658 C C . ASP A 1 83 ? 13.467 -3.362 -27.751 1.00 88.94 83 ASP A C 1
ATOM 660 O O . ASP A 1 83 ? 13.864 -3.547 -28.903 1.00 88.94 83 ASP A O 1
ATOM 664 N N . VAL A 1 84 ? 14.224 -2.715 -26.853 1.00 89.94 84 VAL A N 1
ATOM 665 C CA . VAL A 1 84 ? 15.577 -2.216 -27.168 1.00 89.94 84 VAL A CA 1
ATOM 666 C C . VAL A 1 84 ? 16.528 -3.369 -27.489 1.00 89.94 84 VAL A C 1
ATOM 668 O O . VAL A 1 84 ? 17.250 -3.294 -28.484 1.00 89.94 84 VAL A O 1
ATOM 671 N N . SER A 1 85 ? 16.528 -4.439 -26.687 1.00 90.12 85 SER A N 1
ATOM 672 C CA . SER A 1 85 ? 17.385 -5.607 -26.922 1.00 90.12 85 SER A CA 1
ATOM 673 C C . SER A 1 85 ? 17.047 -6.296 -28.248 1.00 90.12 85 SER A C 1
ATOM 675 O O . SER A 1 85 ? 17.963 -6.627 -28.999 1.00 90.12 85 SER A O 1
ATOM 677 N N . LEU A 1 86 ? 15.757 -6.444 -28.579 1.00 86.44 86 LEU A N 1
ATOM 678 C CA . LEU A 1 86 ? 15.304 -6.979 -29.868 1.00 86.44 86 LEU A CA 1
ATOM 679 C C . LEU A 1 86 ? 15.805 -6.120 -31.035 1.00 86.44 86 LEU A C 1
ATOM 681 O O . LEU A 1 86 ? 16.326 -6.639 -32.024 1.00 86.44 86 LEU A O 1
ATOM 685 N N . LEU A 1 87 ? 15.669 -4.796 -30.921 1.00 84.38 87 LEU A N 1
ATOM 686 C CA . LEU A 1 87 ? 16.124 -3.878 -31.958 1.00 84.38 87 LEU A CA 1
ATOM 687 C C . LEU A 1 87 ? 17.652 -3.926 -32.120 1.00 84.38 87 LEU A C 1
ATOM 689 O O . LEU A 1 87 ? 18.141 -4.004 -33.243 1.00 84.38 87 LEU A O 1
ATOM 693 N N . LEU A 1 88 ? 18.417 -3.946 -31.027 1.00 85.50 88 LEU A N 1
ATOM 694 C CA . LEU A 1 88 ? 19.875 -4.092 -31.071 1.00 85.50 88 LEU A CA 1
ATOM 695 C C . LEU A 1 88 ? 20.314 -5.428 -31.674 1.00 85.50 88 LEU A C 1
ATOM 697 O O . LEU A 1 88 ? 21.290 -5.461 -32.424 1.00 85.50 88 LEU A O 1
ATOM 701 N N . GLU A 1 89 ? 19.613 -6.524 -31.372 1.00 83.31 89 GLU A N 1
ATOM 702 C CA . GLU A 1 89 ? 19.889 -7.830 -31.971 1.00 83.31 89 GLU A CA 1
ATOM 703 C C . GLU A 1 89 ? 19.758 -7.768 -33.495 1.00 83.31 89 GLU A C 1
ATOM 705 O O . GLU A 1 89 ? 20.676 -8.210 -34.194 1.00 83.31 89 GLU A O 1
ATOM 710 N N . TYR A 1 90 ? 18.675 -7.148 -33.980 1.00 76.50 90 TYR A N 1
ATOM 711 C CA . TYR A 1 90 ? 18.409 -6.930 -35.400 1.00 76.50 90 TYR A CA 1
ATOM 712 C C . TYR A 1 90 ? 19.487 -6.060 -36.062 1.00 76.50 90 TYR A C 1
ATOM 714 O O . TYR A 1 90 ? 20.062 -6.459 -37.074 1.00 76.50 90 TYR A O 1
ATOM 722 N N . LEU A 1 91 ? 19.829 -4.911 -35.473 1.00 75.44 91 LEU A N 1
ATOM 723 C CA . LEU A 1 91 ? 20.794 -3.959 -36.046 1.00 75.44 91 LEU A CA 1
ATOM 724 C C . LEU A 1 91 ? 22.244 -4.466 -36.027 1.00 75.44 91 LEU A C 1
ATOM 726 O O . LEU A 1 91 ? 23.057 -4.048 -36.845 1.00 75.44 91 LEU A O 1
ATOM 730 N N . ARG A 1 92 ? 22.593 -5.361 -35.097 1.00 72.06 92 ARG A N 1
ATOM 731 C CA . ARG A 1 92 ? 23.937 -5.959 -35.005 1.00 72.06 92 ARG A CA 1
ATOM 732 C C . ARG A 1 92 ? 24.115 -7.184 -35.920 1.00 72.06 92 ARG A C 1
ATOM 734 O O . ARG A 1 92 ? 25.160 -7.829 -35.872 1.00 72.06 92 ARG A O 1
ATOM 741 N N . THR A 1 93 ? 23.103 -7.546 -36.707 1.00 65.44 93 THR A N 1
ATOM 742 C CA . THR A 1 93 ? 23.179 -8.566 -37.773 1.00 65.44 93 THR A CA 1
ATOM 743 C C . THR A 1 93 ? 24.003 -7.999 -38.949 1.00 65.44 93 THR A C 1
ATOM 745 O O . THR A 1 93 ? 24.001 -6.783 -39.126 1.00 65.44 93 THR A O 1
ATOM 748 N N . PRO A 1 94 ? 24.734 -8.800 -39.757 1.00 51.62 94 PRO A N 1
ATOM 749 C CA . PRO A 1 94 ? 25.678 -8.311 -40.784 1.00 51.62 94 PRO A CA 1
ATOM 750 C C . PRO A 1 94 ? 25.080 -7.570 -42.005 1.00 51.62 94 PRO A C 1
ATOM 752 O O . PRO A 1 94 ? 25.658 -7.588 -43.089 1.00 51.62 94 PRO A O 1
ATOM 755 N N . THR A 1 95 ? 23.960 -6.868 -41.855 1.00 52.62 95 THR A N 1
ATOM 756 C CA . THR A 1 95 ? 23.509 -5.828 -42.786 1.00 52.62 95 THR A CA 1
ATOM 757 C C . THR A 1 95 ? 24.389 -4.590 -42.620 1.00 52.62 95 THR A C 1
ATOM 759 O O . THR A 1 95 ? 24.267 -3.854 -41.643 1.00 52.62 95 THR A O 1
ATOM 762 N N . LYS A 1 96 ? 25.323 -4.378 -43.552 1.00 54.28 96 LYS A N 1
ATOM 763 C CA . LYS A 1 96 ? 26.242 -3.234 -43.515 1.00 54.28 96 LYS A CA 1
ATOM 764 C C . LYS A 1 96 ? 25.547 -1.982 -44.073 1.00 54.28 96 LYS A C 1
ATOM 766 O O . LYS A 1 96 ? 25.065 -2.044 -45.204 1.00 54.28 96 LYS A O 1
ATOM 771 N N . PRO A 1 97 ? 25.506 -0.855 -43.339 1.00 60.84 97 PRO A N 1
ATOM 772 C CA . PRO A 1 97 ? 25.079 0.418 -43.912 1.00 60.84 97 PRO A CA 1
ATOM 773 C C . PRO A 1 97 ? 26.058 0.859 -45.009 1.00 60.84 97 PRO A C 1
ATOM 775 O O . PRO A 1 97 ? 27.240 0.496 -44.996 1.00 60.84 97 PRO A O 1
ATOM 778 N N . THR A 1 98 ? 25.586 1.674 -45.952 1.00 57.56 98 THR A N 1
ATOM 779 C CA . THR A 1 98 ? 26.472 2.316 -46.934 1.00 57.56 98 THR A CA 1
ATOM 780 C C . THR A 1 98 ? 27.517 3.193 -46.228 1.00 57.56 98 THR A C 1
ATOM 782 O O . THR A 1 98 ? 27.275 3.735 -45.147 1.00 57.56 98 THR A O 1
ATOM 785 N N . SER A 1 99 ? 28.692 3.383 -46.838 1.00 59.59 99 SER A N 1
ATOM 786 C CA . SER A 1 99 ? 29.802 4.143 -46.231 1.00 59.59 99 SER A CA 1
ATOM 787 C C . SER A 1 99 ? 29.444 5.583 -45.834 1.00 59.59 99 SER A C 1
ATOM 789 O O . SER A 1 99 ? 30.070 6.134 -44.934 1.00 59.59 99 SER A O 1
ATOM 791 N N . LYS A 1 100 ? 28.425 6.186 -46.462 1.00 61.44 100 LYS A N 1
ATOM 792 C CA . LYS A 1 100 ? 27.944 7.547 -46.164 1.00 61.44 100 LYS A CA 1
ATOM 793 C C . LYS A 1 100 ? 26.998 7.627 -44.959 1.00 61.44 100 LYS A C 1
ATOM 795 O O . LYS A 1 100 ? 26.794 8.715 -44.433 1.00 61.44 100 LYS A O 1
ATOM 800 N N . GLU A 1 101 ? 26.416 6.510 -44.532 1.00 67.25 101 GLU A N 1
ATOM 801 C CA . GLU A 1 101 ? 25.437 6.449 -43.434 1.00 67.25 101 GLU A CA 1
ATOM 802 C C . GLU A 1 101 ? 25.964 5.681 -42.212 1.00 67.25 101 GLU A C 1
ATOM 804 O O . GLU A 1 101 ? 25.309 5.653 -41.171 1.00 67.25 101 GLU A O 1
ATOM 809 N N . ALA A 1 102 ? 27.169 5.109 -42.313 1.00 69.25 102 ALA A N 1
ATOM 810 C CA . ALA A 1 102 ? 27.816 4.347 -41.250 1.00 69.25 102 ALA A CA 1
ATOM 811 C C . ALA A 1 102 ? 27.949 5.135 -39.932 1.00 69.25 102 ALA A C 1
ATOM 813 O O . ALA A 1 102 ? 27.708 4.580 -38.865 1.00 69.25 102 ALA A O 1
ATOM 814 N N . GLU A 1 103 ? 28.266 6.433 -39.989 1.00 72.81 103 GLU A N 1
ATOM 815 C CA . GLU A 1 103 ? 28.387 7.284 -38.795 1.00 72.81 103 GLU A CA 1
ATOM 816 C C . GLU A 1 103 ? 27.046 7.460 -38.063 1.00 72.81 103 GLU A C 1
ATOM 818 O O . GLU A 1 103 ? 26.970 7.305 -36.842 1.00 72.81 103 GLU A O 1
ATOM 823 N N . LYS A 1 104 ? 25.961 7.707 -38.809 1.00 73.88 104 LYS A N 1
ATOM 824 C CA . LYS A 1 104 ? 24.607 7.821 -38.244 1.00 73.88 104 LYS A CA 1
ATOM 825 C C . LYS A 1 104 ? 24.125 6.490 -37.678 1.00 73.88 104 LYS A C 1
ATOM 827 O O . LYS A 1 104 ? 23.562 6.453 -36.591 1.00 73.88 104 LYS A O 1
ATOM 832 N N . TRP A 1 105 ? 24.399 5.392 -38.384 1.00 75.50 105 TRP A N 1
ATOM 833 C CA . TRP A 1 105 ? 24.059 4.038 -37.941 1.00 75.50 105 TRP A CA 1
ATOM 834 C C . TRP A 1 105 ? 24.761 3.676 -36.635 1.00 75.50 105 TRP A C 1
ATOM 836 O O . TRP A 1 105 ? 24.120 3.189 -35.706 1.00 75.50 105 TRP A O 1
ATOM 846 N N . ASN A 1 106 ? 26.058 3.972 -36.532 1.00 78.69 106 ASN A N 1
ATOM 847 C CA . ASN A 1 106 ? 26.817 3.739 -35.308 1.00 78.69 106 ASN A CA 1
ATOM 848 C C . ASN A 1 106 ? 26.291 4.612 -34.161 1.00 78.69 106 ASN A C 1
ATOM 850 O O . ASN A 1 106 ? 26.014 4.084 -33.093 1.00 78.69 106 ASN A O 1
ATOM 854 N N . THR A 1 107 ? 26.014 5.899 -34.410 1.00 81.75 107 THR A N 1
ATOM 855 C CA . THR A 1 107 ? 25.414 6.804 -33.408 1.00 81.75 107 THR A CA 1
ATOM 856 C C . THR A 1 107 ? 24.055 6.288 -32.913 1.00 81.75 107 THR A C 1
ATOM 858 O O . THR A 1 107 ? 23.758 6.334 -31.719 1.00 81.75 107 THR A O 1
ATOM 861 N N . PHE A 1 108 ? 23.226 5.758 -33.817 1.00 79.69 108 PHE A N 1
ATOM 862 C CA . PHE A 1 108 ? 21.937 5.150 -33.493 1.00 79.69 108 PHE A CA 1
ATOM 863 C C . PHE A 1 108 ? 22.095 3.898 -32.617 1.00 79.69 108 PHE A C 1
ATOM 865 O O . PHE A 1 108 ? 21.417 3.765 -31.595 1.00 79.69 108 PHE A O 1
ATOM 872 N N . ILE A 1 109 ? 23.015 2.998 -32.982 1.00 82.69 109 ILE A N 1
ATOM 873 C CA . ILE A 1 109 ? 23.336 1.799 -32.193 1.00 82.69 109 ILE A CA 1
ATOM 874 C C . ILE A 1 109 ? 23.904 2.174 -30.823 1.00 82.69 109 ILE A C 1
ATOM 876 O O . ILE A 1 109 ? 23.531 1.550 -29.827 1.00 82.69 109 ILE A O 1
ATOM 880 N N . ASP A 1 110 ? 24.766 3.184 -30.746 1.00 84.75 110 ASP A N 1
ATOM 881 C CA . ASP A 1 110 ? 25.359 3.651 -29.495 1.00 84.75 110 ASP A CA 1
ATOM 882 C C . ASP A 1 110 ? 24.283 4.210 -28.561 1.00 84.75 110 ASP A C 1
ATOM 884 O O . ASP A 1 110 ? 24.231 3.838 -27.387 1.00 84.75 110 ASP A O 1
ATOM 888 N N . ALA A 1 111 ? 23.354 5.015 -29.088 1.00 83.75 111 ALA A N 1
ATOM 889 C CA . ALA A 1 111 ? 22.215 5.526 -28.329 1.00 83.75 111 ALA A CA 1
ATOM 890 C C . ALA A 1 111 ? 21.327 4.391 -27.784 1.00 83.75 111 ALA A C 1
ATOM 892 O O . ALA A 1 111 ? 20.960 4.403 -26.607 1.00 83.75 111 ALA A O 1
ATOM 893 N N . LEU A 1 112 ? 21.021 3.380 -28.605 1.00 85.31 112 LEU A N 1
ATOM 894 C CA . LEU A 1 112 ? 20.260 2.204 -28.168 1.00 85.31 112 LEU A CA 1
ATOM 895 C C . LEU A 1 112 ? 21.025 1.373 -27.131 1.00 85.31 112 LEU A C 1
ATOM 897 O O . LEU A 1 112 ? 20.429 0.905 -26.164 1.00 85.31 112 LEU A O 1
ATOM 901 N N . THR A 1 113 ? 22.340 1.221 -27.289 1.00 88.56 113 THR A N 1
ATOM 902 C CA . THR A 1 113 ? 23.197 0.481 -26.350 1.00 88.56 113 THR A CA 1
ATOM 903 C C . THR A 1 113 ? 23.243 1.176 -24.987 1.00 88.56 113 THR A C 1
ATOM 905 O O . THR A 1 113 ? 23.095 0.526 -23.951 1.00 88.56 113 THR A O 1
ATOM 908 N N . GLN A 1 114 ? 23.372 2.506 -24.968 1.00 88.38 114 GLN A N 1
ATOM 909 C CA . GLN A 1 114 ? 23.281 3.300 -23.740 1.00 88.38 114 GLN A CA 1
ATOM 910 C C . GLN A 1 114 ? 21.891 3.194 -23.101 1.00 88.38 114 GLN A C 1
ATOM 912 O O . GLN A 1 114 ? 21.778 3.062 -21.881 1.00 88.38 114 GLN A O 1
ATOM 917 N N . GLN A 1 115 ? 20.827 3.217 -23.910 1.00 86.62 115 GLN A N 1
ATOM 918 C CA . GLN A 1 115 ? 19.462 3.053 -23.418 1.00 86.62 115 GLN A CA 1
ATOM 919 C C . GLN A 1 115 ? 19.231 1.665 -22.805 1.00 86.62 115 GLN A C 1
ATOM 921 O O . GLN A 1 115 ? 18.608 1.573 -21.748 1.00 86.62 115 GLN A O 1
ATOM 926 N N . GLU A 1 116 ? 19.751 0.601 -23.422 1.00 91.62 116 GLU A N 1
ATOM 927 C CA . GLU A 1 116 ? 19.698 -0.764 -22.888 1.00 91.62 116 GLU A CA 1
ATOM 928 C C . GLU A 1 116 ? 20.378 -0.842 -21.516 1.00 91.62 116 GLU A C 1
ATOM 930 O O . GLU A 1 116 ? 19.772 -1.308 -20.549 1.00 91.62 116 GLU A O 1
ATOM 935 N N . ALA A 1 117 ? 21.613 -0.340 -21.414 1.00 90.44 117 ALA A N 1
ATOM 936 C CA . ALA A 1 117 ? 22.372 -0.323 -20.166 1.00 90.44 117 ALA A CA 1
ATOM 937 C C . ALA A 1 117 ? 21.633 0.453 -19.064 1.00 90.44 117 ALA A C 1
ATOM 939 O O . ALA A 1 117 ? 21.507 -0.029 -17.937 1.00 90.44 117 ALA A O 1
ATOM 940 N N . ARG A 1 118 ? 21.070 1.618 -19.404 1.00 87.81 118 ARG A N 1
ATOM 941 C CA . ARG A 1 118 ? 20.287 2.437 -18.474 1.00 87.81 118 ARG A CA 1
ATOM 942 C C . ARG A 1 118 ? 19.030 1.712 -17.989 1.00 87.81 118 ARG A C 1
ATOM 944 O O . ARG A 1 118 ? 18.763 1.720 -16.793 1.00 87.81 118 ARG A O 1
ATOM 951 N N . LEU A 1 119 ? 18.266 1.078 -18.881 1.00 90.31 119 LEU A N 1
ATOM 952 C CA . LEU A 1 119 ? 17.064 0.322 -18.505 1.00 90.31 119 LEU A CA 1
ATOM 953 C C . LEU A 1 119 ? 17.396 -0.851 -17.578 1.00 90.31 119 LEU A C 1
ATOM 955 O O . LEU A 1 119 ? 16.675 -1.074 -16.610 1.00 90.31 119 LEU A O 1
ATOM 959 N N . ARG A 1 120 ? 18.503 -1.561 -17.832 1.00 93.81 120 ARG A N 1
ATOM 960 C CA . ARG A 1 120 ? 18.988 -2.626 -16.939 1.00 93.81 120 ARG A CA 1
ATOM 961 C C . ARG A 1 120 ? 19.317 -2.086 -15.550 1.00 93.81 120 ARG A C 1
ATOM 963 O O . ARG A 1 120 ? 18.825 -2.642 -14.577 1.00 93.81 120 ARG A O 1
ATOM 970 N N . ALA A 1 121 ? 20.077 -0.993 -15.466 1.00 91.31 121 ALA A N 1
ATOM 971 C CA . ALA A 1 121 ? 20.416 -0.364 -14.190 1.00 91.31 121 ALA A CA 1
ATOM 972 C C . ALA A 1 121 ? 19.159 0.057 -13.409 1.00 91.31 121 ALA A C 1
ATOM 974 O O . ALA A 1 121 ? 19.022 -0.280 -12.241 1.00 91.31 121 ALA A O 1
ATOM 975 N N . ILE A 1 122 ? 18.192 0.695 -14.077 1.00 90.19 122 ILE A N 1
ATOM 976 C CA . ILE A 1 122 ? 16.924 1.100 -13.452 1.00 90.19 122 ILE A CA 1
ATOM 977 C C . ILE A 1 122 ? 16.157 -0.109 -12.914 1.00 90.19 122 ILE A C 1
ATOM 979 O O . ILE A 1 122 ? 15.649 -0.064 -11.801 1.00 90.19 122 ILE A O 1
ATOM 983 N N . ILE A 1 123 ? 16.056 -1.191 -13.687 1.00 92.44 123 ILE A N 1
ATOM 984 C CA . ILE A 1 123 ? 15.351 -2.401 -13.249 1.00 92.44 123 ILE A CA 1
ATOM 985 C C . ILE A 1 123 ? 16.008 -2.997 -12.000 1.00 92.44 123 ILE A C 1
ATOM 987 O O . ILE A 1 123 ? 15.292 -3.416 -11.091 1.00 92.44 123 ILE A O 1
ATOM 991 N N . GLU A 1 124 ? 17.339 -3.030 -11.938 1.00 93.94 124 GLU A N 1
ATOM 992 C CA . GLU A 1 124 ? 18.054 -3.497 -10.747 1.00 93.94 124 GLU A CA 1
ATOM 993 C C . GLU A 1 124 ? 17.825 -2.566 -9.548 1.00 93.94 124 GLU A C 1
ATOM 995 O O . GLU A 1 124 ? 17.480 -3.051 -8.470 1.00 93.94 124 GLU A O 1
ATOM 1000 N N . ASP A 1 125 ? 17.883 -1.246 -9.741 1.00 93.38 125 ASP A N 1
ATOM 1001 C CA . ASP A 1 125 ? 17.590 -0.272 -8.682 1.00 93.38 125 ASP A CA 1
ATOM 1002 C C . ASP A 1 125 ? 16.167 -0.448 -8.129 1.00 93.38 125 ASP A C 1
ATOM 1004 O O . ASP A 1 125 ? 15.969 -0.503 -6.917 1.00 93.38 125 ASP A O 1
ATOM 1008 N N . LEU A 1 126 ? 15.162 -0.589 -9.002 1.00 92.19 126 LEU A N 1
ATOM 1009 C CA . LEU A 1 126 ? 13.769 -0.790 -8.589 1.00 92.19 126 LEU A CA 1
ATOM 1010 C C . LEU A 1 126 ? 13.591 -2.083 -7.786 1.00 92.19 126 LEU A C 1
ATOM 1012 O O . LEU A 1 126 ? 12.857 -2.083 -6.799 1.00 92.19 126 LEU A O 1
ATOM 1016 N N . LYS A 1 127 ? 14.288 -3.166 -8.156 1.00 91.81 127 LYS A N 1
ATOM 1017 C CA . LYS A 1 127 ? 14.280 -4.416 -7.380 1.00 91.81 127 LYS A CA 1
ATOM 1018 C C . LYS A 1 127 ? 14.874 -4.216 -5.989 1.00 91.81 127 LYS A C 1
ATOM 1020 O O . LYS A 1 127 ? 14.269 -4.659 -5.018 1.00 91.81 127 LYS A O 1
ATOM 1025 N N . VAL A 1 128 ? 16.021 -3.538 -5.885 1.00 91.38 128 VAL A N 1
ATOM 1026 C CA . VAL A 1 128 ? 16.664 -3.236 -4.593 1.00 91.38 128 VAL A CA 1
ATOM 1027 C C . VAL A 1 128 ? 15.746 -2.385 -3.713 1.00 91.38 128 VAL A C 1
ATOM 1029 O O . VAL A 1 128 ? 15.613 -2.640 -2.519 1.00 91.38 128 VAL A O 1
ATOM 1032 N N . LEU A 1 129 ? 15.047 -1.423 -4.316 1.00 91.88 129 LEU A N 1
ATOM 1033 C CA . LEU A 1 129 ? 14.084 -0.552 -3.642 1.00 91.88 129 LEU A CA 1
ATOM 1034 C C . LEU A 1 129 ? 12.729 -1.228 -3.364 1.00 91.88 129 LEU A C 1
ATOM 1036 O O . LEU A 1 129 ? 11.855 -0.610 -2.756 1.00 91.88 129 LEU A O 1
ATOM 1040 N N . ASN A 1 130 ? 12.537 -2.482 -3.784 1.00 91.38 130 ASN A N 1
ATOM 1041 C CA . ASN A 1 130 ? 11.273 -3.215 -3.698 1.00 91.38 130 ASN A CA 1
ATOM 1042 C C . ASN A 1 130 ? 10.087 -2.463 -4.350 1.00 91.38 130 ASN A C 1
ATOM 1044 O O . ASN A 1 130 ? 8.962 -2.477 -3.846 1.00 91.38 130 ASN A O 1
ATOM 1048 N N . ILE A 1 131 ? 10.353 -1.783 -5.470 1.00 91.00 131 ILE A N 1
ATOM 1049 C CA . ILE A 1 131 ? 9.363 -1.110 -6.318 1.00 91.00 131 ILE A CA 1
ATOM 1050 C C . ILE A 1 131 ? 9.026 -2.035 -7.503 1.00 91.00 131 ILE A C 1
ATOM 1052 O O . ILE A 1 131 ? 9.941 -2.536 -8.164 1.00 91.00 131 ILE A O 1
ATOM 1056 N N . PRO A 1 132 ? 7.739 -2.267 -7.830 1.00 88.00 132 PRO A N 1
ATOM 1057 C CA . PRO A 1 132 ? 7.359 -3.114 -8.956 1.00 88.00 132 PRO A CA 1
ATOM 1058 C C . PRO A 1 132 ? 7.959 -2.650 -10.290 1.00 88.00 132 PRO A C 1
ATOM 1060 O O . PRO A 1 132 ? 7.732 -1.529 -10.742 1.00 88.00 132 PRO A O 1
ATOM 1063 N N . ILE A 1 133 ? 8.650 -3.559 -10.985 1.00 85.69 133 ILE A N 1
ATOM 1064 C CA . ILE A 1 133 ? 9.225 -3.306 -12.322 1.00 85.69 133 ILE A CA 1
ATOM 1065 C C . ILE A 1 133 ? 8.162 -3.080 -13.411 1.00 85.69 133 ILE A C 1
ATOM 1067 O O . ILE A 1 133 ? 8.485 -2.612 -14.501 1.00 85.69 133 ILE A O 1
ATOM 1071 N N . SER A 1 134 ? 6.902 -3.418 -13.115 1.00 84.75 134 SER A N 1
ATOM 1072 C CA . SER A 1 134 ? 5.724 -3.150 -13.948 1.00 84.75 134 SER A CA 1
ATOM 1073 C C . SER A 1 134 ? 5.282 -1.682 -13.917 1.00 84.75 134 SER A C 1
ATOM 1075 O O . SER A 1 134 ? 4.328 -1.314 -14.605 1.00 84.75 134 SER A O 1
ATOM 1077 N N . LEU A 1 135 ? 5.954 -0.828 -13.134 1.00 86.06 135 LEU A N 1
ATOM 1078 C CA . LEU A 1 135 ? 5.732 0.612 -13.141 1.00 86.06 135 LEU A CA 1
ATOM 1079 C C . LEU A 1 135 ? 5.954 1.167 -14.555 1.00 86.06 135 LEU A C 1
ATOM 1081 O O . LEU A 1 135 ? 7.042 1.058 -15.123 1.00 86.06 135 LEU A O 1
ATOM 1085 N N . ASN A 1 136 ? 4.915 1.782 -15.121 1.00 88.00 136 ASN A N 1
ATOM 1086 C CA . ASN A 1 136 ? 5.029 2.467 -16.401 1.00 88.00 136 ASN A CA 1
ATOM 1087 C C . ASN A 1 136 ? 5.535 3.899 -16.171 1.00 88.00 136 ASN A C 1
ATOM 1089 O O . ASN A 1 136 ? 4.793 4.699 -15.594 1.00 88.00 136 ASN A O 1
ATOM 1093 N N . PRO A 1 137 ? 6.740 4.261 -16.646 1.00 85.38 137 PRO A N 1
ATOM 1094 C CA . PRO A 1 137 ? 7.262 5.612 -16.472 1.00 85.38 137 PRO A CA 1
ATOM 1095 C C . PRO A 1 137 ? 6.429 6.685 -17.185 1.00 85.38 137 PRO A C 1
ATOM 1097 O O . PRO A 1 137 ? 6.497 7.838 -16.783 1.00 85.38 137 PRO A O 1
ATOM 1100 N N . ASP A 1 138 ? 5.613 6.335 -18.190 1.00 85.69 138 ASP A N 1
ATOM 1101 C CA . ASP A 1 138 ? 4.712 7.303 -18.841 1.00 85.69 138 ASP A CA 1
ATOM 1102 C C . ASP A 1 138 ? 3.570 7.765 -17.919 1.00 85.69 138 ASP A C 1
ATOM 1104 O O . ASP A 1 138 ? 2.913 8.761 -18.207 1.00 85.69 138 ASP A O 1
ATOM 1108 N N . ASN A 1 139 ? 3.316 7.039 -16.825 1.00 88.88 139 ASN A N 1
ATOM 1109 C CA . ASN A 1 139 ? 2.310 7.408 -15.832 1.00 88.88 139 ASN A CA 1
ATOM 1110 C C . ASN A 1 139 ? 2.883 8.302 -14.724 1.00 88.88 139 ASN A C 1
ATOM 1112 O O . ASN A 1 139 ? 2.127 8.713 -13.844 1.00 88.88 139 ASN A O 1
ATOM 1116 N N . LEU A 1 140 ? 4.196 8.553 -14.728 1.00 88.75 140 LEU A N 1
ATOM 1117 C CA . LEU A 1 140 ? 4.851 9.335 -13.691 1.00 88.75 140 LEU A CA 1
ATOM 1118 C C . LEU A 1 140 ? 4.786 10.827 -14.000 1.00 88.75 140 LEU A C 1
ATOM 1120 O O . LEU A 1 140 ? 5.017 11.256 -15.131 1.00 88.75 140 LEU A O 1
ATOM 1124 N N . LYS A 1 141 ? 4.524 11.622 -12.967 1.00 92.50 141 LYS A N 1
ATOM 1125 C CA . LYS A 1 141 ? 4.644 13.082 -13.029 1.00 92.50 141 LYS A CA 1
ATOM 1126 C C . LYS A 1 141 ? 6.108 13.513 -12.900 1.00 92.50 141 LYS A C 1
ATOM 1128 O O . LYS A 1 141 ? 6.957 12.762 -12.420 1.00 92.50 141 LYS A O 1
ATOM 1133 N N . ASP A 1 142 ? 6.418 14.743 -13.299 1.00 89.12 142 ASP A N 1
ATOM 1134 C CA . ASP A 1 142 ? 7.795 15.261 -13.285 1.00 89.12 142 A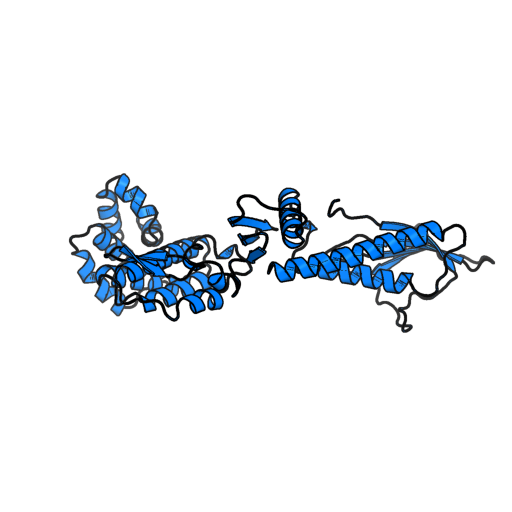SP A CA 1
ATOM 1135 C C . ASP A 1 142 ? 8.433 15.260 -11.883 1.00 89.12 142 ASP A C 1
ATOM 1137 O O . ASP A 1 142 ? 9.627 14.987 -11.730 1.00 89.12 142 ASP A O 1
ATOM 1141 N N . ASP A 1 143 ? 7.645 15.534 -10.844 1.00 92.62 143 ASP A N 1
ATOM 1142 C CA . ASP A 1 143 ? 8.057 15.484 -9.442 1.00 92.62 143 ASP A CA 1
ATOM 1143 C C . ASP A 1 143 ? 8.291 14.047 -8.951 1.00 92.62 143 ASP A C 1
ATOM 1145 O O . ASP A 1 143 ? 9.268 13.790 -8.242 1.00 92.62 143 ASP A O 1
ATOM 1149 N N . GLU A 1 144 ? 7.468 13.093 -9.390 1.00 92.75 144 GLU A N 1
ATOM 1150 C CA . GLU A 1 144 ? 7.644 11.661 -9.117 1.00 92.75 144 GLU A CA 1
ATOM 1151 C C . GLU A 1 144 ? 8.927 11.132 -9.782 1.00 92.75 144 GLU A C 1
ATOM 1153 O O . GLU A 1 144 ? 9.744 10.466 -9.143 1.00 92.75 144 GLU A O 1
ATOM 1158 N N . ILE A 1 145 ? 9.173 11.514 -11.041 1.00 89.19 145 ILE A N 1
ATOM 1159 C CA . ILE A 1 145 ? 10.410 11.199 -11.771 1.00 89.19 145 ILE A CA 1
ATOM 1160 C C . ILE A 1 145 ? 11.621 11.794 -11.049 1.00 89.19 145 ILE A C 1
ATOM 1162 O O . ILE A 1 145 ? 12.644 11.124 -10.888 1.00 89.19 145 ILE A O 1
ATOM 1166 N N . LYS A 1 146 ? 11.544 13.055 -10.610 1.00 90.44 146 LYS A N 1
ATOM 1167 C CA . LYS A 1 146 ? 12.633 13.704 -9.868 1.00 90.44 146 LYS A CA 1
ATOM 1168 C C . LYS A 1 146 ? 12.923 12.974 -8.555 1.00 90.44 146 LYS A C 1
ATOM 1170 O O . LYS A 1 146 ? 14.089 12.767 -8.225 1.00 90.44 146 LYS A O 1
ATOM 1175 N N . SER A 1 147 ? 11.879 12.559 -7.845 1.00 91.19 147 SER A N 1
ATOM 1176 C CA . SER A 1 147 ? 11.985 11.836 -6.577 1.00 91.19 147 SER A CA 1
ATOM 1177 C C . SER A 1 147 ? 12.630 10.462 -6.765 1.00 91.19 147 SER A C 1
ATOM 1179 O O . SER A 1 147 ? 13.588 10.143 -6.060 1.00 91.19 147 SER A O 1
ATOM 1181 N N . LEU A 1 148 ? 12.207 9.701 -7.782 1.00 91.31 148 LEU A N 1
ATOM 1182 C CA . LEU A 1 148 ? 12.826 8.421 -8.133 1.00 91.31 148 LEU A CA 1
ATOM 1183 C C . LEU A 1 148 ? 14.307 8.588 -8.506 1.00 91.31 148 LEU A C 1
ATOM 1185 O O . LEU A 1 148 ? 15.154 7.863 -7.993 1.00 91.31 148 LEU A O 1
ATOM 1189 N N . ASN A 1 149 ? 14.644 9.586 -9.332 1.00 90.06 149 ASN A N 1
ATOM 1190 C CA . ASN A 1 149 ? 16.039 9.860 -9.695 1.00 90.06 149 ASN A CA 1
ATOM 1191 C C . ASN A 1 149 ? 16.898 10.220 -8.477 1.00 90.06 149 ASN A C 1
ATOM 1193 O O . ASN A 1 149 ? 18.045 9.790 -8.389 1.00 90.06 149 ASN A O 1
ATOM 1197 N N . ASN A 1 150 ? 16.373 11.014 -7.540 1.00 90.88 150 ASN A N 1
ATOM 1198 C CA . ASN A 1 150 ? 17.098 11.334 -6.314 1.00 90.88 150 ASN A CA 1
ATOM 1199 C C . ASN A 1 150 ? 17.355 10.076 -5.486 1.00 90.88 150 ASN A C 1
ATOM 1201 O O . ASN A 1 150 ? 18.478 9.884 -5.038 1.00 90.88 150 ASN A O 1
ATOM 1205 N N . LEU A 1 151 ? 16.358 9.201 -5.346 1.00 91.81 151 LEU A N 1
ATOM 1206 C CA . LEU A 1 151 ? 16.499 7.946 -4.613 1.00 91.81 151 LEU A CA 1
ATOM 1207 C C . LEU A 1 151 ? 17.558 7.031 -5.249 1.00 91.81 151 LEU A C 1
ATOM 1209 O O . LEU A 1 151 ? 18.408 6.500 -4.542 1.00 91.81 151 LEU A O 1
ATOM 1213 N N . GLN A 1 152 ? 17.586 6.929 -6.581 1.00 90.44 152 GLN A N 1
ATOM 1214 C CA . GLN A 1 152 ? 18.646 6.213 -7.304 1.00 90.44 152 GLN A CA 1
ATOM 1215 C C . GLN A 1 152 ? 20.025 6.842 -7.063 1.00 90.44 152 GLN A C 1
ATOM 1217 O O . GLN A 1 152 ? 20.991 6.137 -6.797 1.00 90.44 152 GLN A O 1
ATOM 1222 N N . ARG A 1 153 ? 20.138 8.175 -7.085 1.00 91.81 153 ARG A N 1
ATOM 1223 C CA . ARG A 1 153 ? 21.410 8.850 -6.779 1.00 91.81 153 ARG A CA 1
ATOM 1224 C C . ARG A 1 153 ? 21.883 8.593 -5.349 1.00 91.81 153 ARG A C 1
ATOM 1226 O O . ARG A 1 153 ? 23.084 8.498 -5.134 1.00 91.81 153 ARG A O 1
ATOM 1233 N N . VAL A 1 154 ? 20.972 8.474 -4.383 1.00 92.25 154 VAL A N 1
ATOM 1234 C CA . VAL A 1 154 ? 21.333 8.068 -3.016 1.00 92.25 154 VAL A CA 1
ATOM 1235 C C . VAL A 1 154 ? 21.825 6.623 -3.003 1.00 92.25 154 VAL A C 1
ATOM 1237 O O . VAL A 1 154 ? 22.885 6.360 -2.443 1.00 92.25 154 VAL A O 1
ATOM 1240 N N . LEU A 1 155 ? 21.121 5.713 -3.689 1.00 91.62 155 LEU A N 1
ATOM 1241 C CA . LEU A 1 155 ? 21.497 4.299 -3.801 1.00 91.62 155 LEU A CA 1
ATOM 1242 C C . LEU A 1 155 ? 22.920 4.117 -4.355 1.00 91.62 155 LEU A C 1
ATOM 1244 O O . LEU A 1 155 ? 23.673 3.276 -3.869 1.00 91.62 155 LEU A O 1
ATOM 1248 N N . HIS A 1 156 ? 23.294 4.939 -5.337 1.00 91.38 156 HIS A N 1
ATOM 1249 C CA . HIS A 1 156 ? 24.611 4.924 -5.984 1.00 91.38 156 HIS A CA 1
ATOM 1250 C C . HIS A 1 156 ? 25.658 5.816 -5.295 1.00 91.38 156 HIS A C 1
ATOM 1252 O O . HIS A 1 156 ? 26.772 5.937 -5.791 1.00 91.38 156 HIS A O 1
ATOM 1258 N N . ASN A 1 157 ? 25.342 6.418 -4.141 1.00 89.75 157 ASN A N 1
ATOM 1259 C CA . ASN A 1 157 ? 26.197 7.368 -3.408 1.00 89.75 157 ASN A CA 1
ATOM 1260 C C . ASN A 1 157 ? 26.573 8.657 -4.175 1.00 89.75 157 ASN A C 1
ATOM 1262 O O . ASN A 1 157 ? 27.455 9.402 -3.748 1.00 89.75 157 ASN A O 1
ATOM 1266 N N . ASP A 1 158 ? 25.849 8.981 -5.247 1.00 91.38 158 ASP A N 1
ATOM 1267 C CA . ASP A 1 158 ? 25.960 10.234 -6.012 1.00 91.38 158 ASP A CA 1
ATOM 1268 C C . ASP A 1 158 ? 25.231 11.417 -5.343 1.00 91.38 158 ASP A C 1
ATOM 1270 O O . ASP A 1 158 ? 25.277 12.567 -5.807 1.00 91.38 158 ASP A O 1
ATOM 1274 N N . LEU A 1 159 ? 24.468 11.133 -4.287 1.00 89.44 159 LEU A N 1
ATOM 1275 C CA . LEU A 1 159 ? 23.772 12.112 -3.467 1.00 89.44 159 LEU A CA 1
ATOM 1276 C C . LEU A 1 159 ? 23.843 11.683 -2.001 1.00 89.44 159 LEU A C 1
ATOM 1278 O O . LEU A 1 159 ? 23.321 10.640 -1.625 1.00 89.44 159 LEU A O 1
ATOM 1282 N N . VAL A 1 160 ? 24.463 12.516 -1.167 1.00 87.12 160 VAL A N 1
ATOM 1283 C CA . VAL A 1 160 ? 24.451 12.346 0.291 1.00 87.12 160 VAL A CA 1
ATOM 1284 C C . VAL A 1 160 ? 23.296 13.152 0.860 1.00 87.12 160 VAL A C 1
ATOM 1286 O O . VAL A 1 160 ? 23.211 14.363 0.636 1.00 87.12 160 VAL A O 1
ATOM 1289 N N . VAL A 1 161 ? 22.408 12.482 1.587 1.00 86.69 161 VAL A N 1
ATOM 1290 C CA . VAL A 1 161 ? 21.225 13.112 2.179 1.00 86.69 161 VAL A CA 1
ATOM 1291 C C . VAL A 1 161 ? 21.548 13.603 3.587 1.00 86.69 161 VAL A C 1
ATOM 1293 O O . VAL A 1 161 ? 22.314 12.980 4.319 1.00 86.69 161 VAL A O 1
ATOM 1296 N N . LYS A 1 162 ? 20.984 14.754 3.961 1.00 86.38 162 LYS A N 1
ATOM 1297 C CA . LYS A 1 162 ? 21.050 15.291 5.324 1.00 86.38 162 LYS A CA 1
ATOM 1298 C C . LYS A 1 162 ? 19.626 15.550 5.823 1.00 86.38 162 LYS A C 1
ATOM 1300 O O . LYS A 1 162 ? 18.862 16.144 5.061 1.00 86.38 162 LYS A O 1
ATOM 1305 N N . PRO A 1 163 ? 19.273 15.153 7.058 1.00 88.25 163 PRO A N 1
ATOM 1306 C CA . PRO A 1 163 ? 20.088 14.398 8.027 1.00 88.25 163 PRO A CA 1
ATOM 1307 C C . PRO A 1 163 ? 20.430 12.967 7.557 1.00 88.25 163 PRO A C 1
ATOM 1309 O O . PRO A 1 163 ? 19.824 12.474 6.608 1.00 88.25 163 PRO A O 1
ATOM 1312 N N . LEU A 1 164 ? 21.442 12.339 8.178 1.00 86.38 164 LEU A N 1
ATOM 1313 C CA . LEU A 1 164 ? 21.903 10.984 7.812 1.00 86.38 164 LEU A CA 1
ATOM 1314 C C . LEU A 1 164 ? 20.850 9.904 8.081 1.00 86.38 164 LEU A C 1
ATOM 1316 O O . LEU A 1 164 ? 20.867 8.878 7.405 1.00 86.38 164 LEU A O 1
ATOM 1320 N N . ASP A 1 165 ? 19.954 10.182 9.027 1.00 87.06 165 ASP A N 1
ATOM 1321 C CA . ASP A 1 165 ? 18.784 9.382 9.360 1.00 87.06 165 ASP A CA 1
ATOM 1322 C C . ASP A 1 165 ? 17.535 10.162 8.981 1.00 87.06 165 ASP A C 1
ATOM 1324 O O . ASP A 1 165 ? 17.268 11.231 9.538 1.00 87.06 165 ASP A O 1
ATOM 1328 N N . GLN A 1 166 ? 16.773 9.655 8.017 1.00 88.12 166 GLN A N 1
ATOM 1329 C CA . GLN A 1 166 ? 15.507 10.273 7.641 1.00 88.12 166 GLN A CA 1
ATOM 1330 C C . GLN A 1 166 ? 14.516 9.272 7.066 1.00 88.12 166 GLN A C 1
ATOM 1332 O O . GLN A 1 166 ? 14.870 8.349 6.329 1.00 88.12 166 GLN A O 1
ATOM 1337 N N . HIS A 1 167 ? 13.246 9.511 7.375 1.00 88.62 167 HIS A N 1
ATOM 1338 C CA . HIS A 1 167 ? 12.123 8.894 6.688 1.00 88.62 167 HIS A CA 1
ATOM 1339 C C . HIS A 1 167 ? 11.839 9.667 5.399 1.00 88.62 167 HIS A C 1
ATOM 1341 O O . HIS A 1 167 ? 11.730 10.893 5.406 1.00 88.62 167 HIS A O 1
ATOM 1347 N N . VAL A 1 168 ? 11.736 8.940 4.291 1.00 89.88 168 VAL A N 1
ATOM 1348 C CA . VAL A 1 168 ? 11.368 9.465 2.979 1.00 89.88 168 VAL A CA 1
ATOM 1349 C C . VAL A 1 168 ? 10.117 8.749 2.502 1.00 89.88 168 VAL A C 1
ATOM 1351 O O . VAL A 1 168 ? 10.132 7.535 2.289 1.00 89.88 168 VAL A O 1
ATOM 1354 N N . ASN A 1 169 ? 9.058 9.520 2.281 1.00 90.25 169 ASN A N 1
ATOM 1355 C CA . ASN A 1 169 ? 7.866 9.056 1.594 1.00 90.25 169 ASN A CA 1
ATOM 1356 C C . ASN A 1 169 ? 7.931 9.432 0.109 1.00 90.25 169 ASN A C 1
ATOM 1358 O O . ASN A 1 169 ? 8.479 10.459 -0.294 1.00 90.25 169 ASN A O 1
ATOM 1362 N N . MET A 1 170 ? 7.374 8.576 -0.736 1.00 91.06 170 MET A N 1
ATOM 1363 C CA . MET A 1 170 ? 7.301 8.813 -2.169 1.00 91.06 170 MET A CA 1
ATOM 1364 C C . MET A 1 170 ? 5.978 8.296 -2.707 1.00 91.06 170 MET A C 1
ATOM 1366 O O . MET A 1 170 ? 5.515 7.223 -2.329 1.00 91.06 170 MET A O 1
ATOM 1370 N N . THR A 1 171 ? 5.383 9.048 -3.627 1.00 92.44 171 THR A N 1
ATOM 1371 C CA . THR A 1 171 ? 4.278 8.556 -4.449 1.00 92.44 171 THR A CA 1
ATOM 1372 C C . THR A 1 171 ? 4.787 8.345 -5.867 1.00 92.44 171 THR A C 1
ATOM 1374 O O . THR A 1 171 ? 5.450 9.222 -6.410 1.00 92.44 171 THR A O 1
ATOM 1377 N N . LEU A 1 172 ? 4.515 7.180 -6.451 1.00 91.62 172 LEU A N 1
ATOM 1378 C CA . LEU A 1 172 ? 4.797 6.875 -7.854 1.00 91.62 172 LEU A CA 1
ATOM 1379 C C . LEU A 1 172 ? 3.525 6.315 -8.483 1.00 91.62 172 LEU A C 1
ATOM 1381 O O . LEU A 1 172 ? 3.047 5.266 -8.047 1.00 91.62 172 LEU A O 1
ATOM 1385 N N . ALA A 1 173 ? 2.976 6.997 -9.493 1.00 90.12 173 ALA A N 1
ATOM 1386 C CA . ALA A 1 173 ? 1.750 6.576 -10.177 1.00 90.12 173 ALA A CA 1
ATOM 1387 C C . ALA A 1 173 ? 0.603 6.254 -9.192 1.00 90.12 173 ALA A C 1
ATOM 1389 O O . ALA A 1 173 ? -0.013 5.187 -9.251 1.00 90.12 173 ALA A O 1
ATOM 1390 N N . SER A 1 174 ? 0.354 7.172 -8.248 1.00 89.69 174 SER A N 1
ATOM 1391 C CA . SER A 1 174 ? -0.675 7.047 -7.196 1.00 89.69 174 SER A CA 1
ATOM 1392 C C . SER A 1 174 ? -0.467 5.901 -6.194 1.00 89.69 174 SER A C 1
ATOM 1394 O O . SER A 1 174 ? -1.392 5.558 -5.458 1.00 89.69 174 SER A O 1
ATOM 1396 N N . LYS A 1 175 ? 0.727 5.304 -6.138 1.00 91.31 175 LYS A N 1
ATOM 1397 C CA . LYS A 1 175 ? 1.109 4.304 -5.131 1.00 91.31 175 LYS A CA 1
ATOM 1398 C C . LYS A 1 175 ? 2.140 4.875 -4.171 1.00 91.31 175 LYS A C 1
ATOM 1400 O O . LYS A 1 175 ? 3.084 5.522 -4.618 1.00 91.31 175 LYS A O 1
ATOM 1405 N N . LYS A 1 176 ? 1.952 4.632 -2.874 1.00 92.19 176 LYS A N 1
ATOM 1406 C CA . LYS A 1 176 ? 2.840 5.111 -1.811 1.00 92.19 176 LYS A CA 1
ATOM 1407 C C . LYS A 1 176 ? 3.970 4.123 -1.551 1.00 92.19 176 LYS A C 1
ATOM 1409 O O . LYS A 1 176 ? 3.779 2.912 -1.618 1.00 92.19 176 LYS A O 1
ATOM 1414 N N . TYR A 1 177 ? 5.136 4.662 -1.233 1.00 92.69 177 TYR A N 1
ATOM 1415 C CA . TYR A 1 177 ? 6.325 3.931 -0.828 1.00 92.69 177 TYR A CA 1
ATOM 1416 C C . TYR A 1 177 ? 6.991 4.693 0.309 1.00 92.69 177 TYR A C 1
ATOM 1418 O O . TYR A 1 177 ? 7.157 5.909 0.213 1.00 92.69 177 TYR A O 1
ATOM 1426 N N . ASP A 1 178 ? 7.400 3.969 1.346 1.00 91.69 178 ASP A N 1
ATOM 1427 C CA . ASP A 1 178 ? 8.147 4.525 2.467 1.00 91.69 178 ASP A CA 1
ATOM 1428 C C . ASP A 1 178 ? 9.520 3.878 2.580 1.00 91.69 178 ASP A C 1
ATOM 1430 O O . ASP A 1 178 ? 9.682 2.655 2.486 1.00 91.69 178 ASP A O 1
ATOM 1434 N N . PHE A 1 179 ? 10.511 4.735 2.794 1.00 92.25 179 PHE A N 1
ATOM 1435 C CA . PHE A 1 179 ? 11.907 4.369 2.914 1.00 92.25 179 PHE A CA 1
ATOM 1436 C C . PHE A 1 179 ? 12.513 5.005 4.156 1.00 92.25 179 PHE A C 1
ATOM 1438 O O . PHE A 1 179 ? 12.280 6.175 4.451 1.00 92.25 179 PHE A O 1
ATOM 1445 N N . PHE A 1 180 ? 13.354 4.249 4.849 1.00 90.50 180 PHE A N 1
ATOM 1446 C CA . PHE A 1 180 ? 14.291 4.785 5.819 1.00 90.50 180 PHE A CA 1
ATOM 1447 C C . PHE A 1 180 ? 15.645 4.918 5.137 1.00 90.50 180 PHE A C 1
ATOM 1449 O O . PHE A 1 180 ? 16.121 3.963 4.520 1.00 90.50 180 PHE A O 1
ATOM 1456 N N . ILE A 1 181 ? 16.260 6.090 5.231 1.00 90.75 181 ILE A N 1
ATOM 1457 C CA . ILE A 1 181 ? 17.635 6.303 4.791 1.00 90.75 181 ILE A CA 1
ATOM 1458 C C . ILE A 1 181 ? 18.499 6.408 6.042 1.00 90.75 181 ILE A C 1
ATOM 1460 O O . ILE A 1 181 ? 18.261 7.301 6.849 1.00 90.75 181 ILE A O 1
ATOM 1464 N N . HIS A 1 182 ? 19.475 5.507 6.175 1.00 87.38 182 HIS A N 1
ATOM 1465 C CA . HIS A 1 182 ? 20.469 5.474 7.251 1.00 87.38 182 HIS A CA 1
ATOM 1466 C C . HIS A 1 182 ? 21.866 5.444 6.640 1.00 87.38 182 HIS A C 1
ATOM 1468 O O . HIS A 1 182 ? 22.226 4.463 5.987 1.00 87.38 182 HIS A O 1
ATOM 1474 N N . GLU A 1 183 ? 22.643 6.515 6.805 1.00 84.31 183 GLU A N 1
ATOM 1475 C CA . GLU A 1 183 ? 24.004 6.619 6.251 1.00 84.31 183 GLU A CA 1
ATOM 1476 C C . GLU A 1 183 ? 24.056 6.264 4.746 1.00 84.31 183 GLU A C 1
ATOM 1478 O O . GLU A 1 183 ? 24.854 5.439 4.303 1.00 84.31 183 GLU A O 1
ATOM 1483 N N . ASN A 1 184 ? 23.147 6.852 3.955 1.00 83.06 184 ASN A N 1
ATOM 1484 C CA . ASN A 1 184 ? 22.928 6.571 2.523 1.00 83.06 184 ASN A CA 1
ATOM 1485 C C . ASN A 1 184 ? 22.448 5.148 2.171 1.00 83.06 184 ASN A C 1
ATOM 1487 O O . ASN A 1 184 ? 22.232 4.848 0.996 1.00 83.06 184 ASN A O 1
ATOM 1491 N N . ARG A 1 185 ? 22.207 4.271 3.147 1.00 88.31 185 ARG A N 1
ATOM 1492 C CA . ARG A 1 185 ? 21.532 2.991 2.906 1.00 88.31 185 ARG A CA 1
ATOM 1493 C C . ARG A 1 185 ? 20.034 3.210 2.887 1.00 88.31 185 ARG A C 1
ATOM 1495 O O . ARG A 1 185 ? 19.471 3.714 3.851 1.00 88.31 185 ARG A O 1
ATOM 1502 N N . ILE A 1 186 ? 19.398 2.799 1.799 1.00 92.31 186 ILE A N 1
ATOM 1503 C CA . ILE A 1 186 ? 17.953 2.911 1.629 1.00 92.31 186 ILE A CA 1
ATOM 1504 C C . ILE A 1 186 ? 17.319 1.584 2.025 1.00 92.31 186 ILE A C 1
ATOM 1506 O O . ILE A 1 186 ? 17.655 0.534 1.479 1.00 92.31 186 ILE A O 1
ATOM 1510 N N . ILE A 1 187 ? 16.381 1.639 2.959 1.00 91.50 187 ILE A N 1
ATOM 1511 C CA . ILE A 1 187 ? 15.650 0.482 3.458 1.00 91.50 187 ILE A CA 1
ATOM 1512 C C . ILE A 1 187 ? 14.171 0.751 3.238 1.00 91.50 187 ILE A C 1
ATOM 1514 O O . ILE A 1 187 ? 13.598 1.657 3.834 1.00 91.50 187 ILE A O 1
ATOM 1518 N N . ASN A 1 188 ? 13.540 -0.033 2.374 1.00 92.19 188 ASN A N 1
ATOM 1519 C CA . ASN A 1 188 ? 12.097 0.042 2.194 1.00 92.19 188 ASN A CA 1
ATOM 1520 C C . ASN A 1 188 ? 11.390 -0.535 3.429 1.00 92.19 188 ASN A C 1
ATOM 1522 O O . ASN A 1 188 ? 11.757 -1.617 3.901 1.00 92.19 188 ASN A O 1
ATOM 1526 N N . TYR A 1 189 ? 10.381 0.186 3.923 1.00 89.62 189 TYR A N 1
ATOM 1527 C CA . TYR A 1 189 ? 9.635 -0.157 5.131 1.00 89.62 189 TYR A CA 1
ATOM 1528 C C . TYR A 1 189 ? 9.056 -1.567 5.047 1.00 89.62 189 TYR A C 1
ATOM 1530 O O . TYR A 1 189 ? 9.311 -2.382 5.924 1.00 89.62 189 TYR A O 1
ATOM 1538 N N . PHE A 1 190 ? 8.376 -1.921 3.955 1.00 89.19 190 PHE A N 1
ATOM 1539 C CA . PHE A 1 190 ? 7.787 -3.251 3.782 1.00 89.19 190 PHE A CA 1
ATOM 1540 C C . PHE A 1 190 ? 8.793 -4.255 3.213 1.00 89.19 190 PHE A C 1
ATOM 1542 O O . PHE A 1 190 ? 8.592 -4.858 2.155 1.00 89.19 190 PHE A O 1
ATOM 1549 N N . THR A 1 191 ? 9.897 -4.452 3.940 1.00 88.38 191 THR A N 1
ATOM 1550 C CA . THR A 1 191 ? 10.876 -5.513 3.677 1.00 88.38 191 THR A CA 1
ATOM 1551 C C . THR A 1 191 ? 11.359 -6.183 4.968 1.00 88.38 191 THR A C 1
ATOM 1553 O O . THR A 1 191 ? 11.426 -5.547 6.016 1.00 88.38 191 THR A O 1
ATOM 1556 N N . PRO A 1 192 ? 11.817 -7.450 4.927 1.00 86.81 192 PRO A N 1
ATOM 1557 C CA . PRO A 1 192 ? 12.415 -8.106 6.097 1.00 86.81 192 PRO A CA 1
ATOM 1558 C C . PRO A 1 192 ? 13.672 -7.416 6.655 1.00 86.81 192 PRO A C 1
ATOM 1560 O O . PRO A 1 192 ? 14.144 -7.795 7.726 1.00 86.81 192 PRO A O 1
ATOM 1563 N N . ALA A 1 193 ? 14.256 -6.462 5.923 1.00 86.19 193 ALA A N 1
ATOM 1564 C CA . ALA A 1 193 ? 15.399 -5.680 6.376 1.00 86.19 193 ALA A CA 1
ATOM 1565 C C . ALA A 1 193 ? 14.990 -4.557 7.340 1.00 86.19 193 ALA A C 1
ATOM 1567 O O . ALA A 1 193 ? 15.754 -4.251 8.250 1.00 86.19 193 ALA A O 1
ATOM 1568 N N . PHE A 1 194 ? 13.790 -3.990 7.192 1.00 87.19 194 PHE A N 1
ATOM 1569 C CA . PHE A 1 194 ? 13.315 -2.877 8.015 1.00 87.19 194 PHE A CA 1
ATOM 1570 C C . PHE A 1 194 ? 13.415 -3.130 9.529 1.00 87.19 194 PHE A C 1
ATOM 1572 O O . PHE A 1 194 ? 14.141 -2.387 10.192 1.00 87.19 194 PHE A O 1
ATOM 1579 N N . PRO A 1 195 ? 12.848 -4.217 10.093 1.00 85.25 195 PRO A N 1
ATOM 1580 C CA . PRO A 1 195 ? 12.941 -4.473 11.532 1.00 85.25 195 PRO A CA 1
ATOM 1581 C C . PRO A 1 195 ? 14.353 -4.819 12.030 1.00 85.25 195 PRO A C 1
ATOM 1583 O O . PRO A 1 195 ? 14.564 -4.916 13.233 1.00 85.25 195 PRO A O 1
ATOM 1586 N N . LYS A 1 196 ? 15.332 -5.028 11.136 1.00 84.56 196 LYS A N 1
ATOM 1587 C CA . LYS A 1 196 ? 16.737 -5.263 11.518 1.00 84.56 196 LYS A CA 1
ATOM 1588 C C . LYS A 1 196 ? 17.513 -3.969 11.747 1.00 84.56 196 LYS A C 1
ATOM 1590 O O . LYS A 1 196 ? 18.570 -4.002 12.367 1.00 84.56 196 LYS A O 1
ATOM 1595 N N . HIS A 1 197 ? 17.023 -2.864 11.197 1.00 82.38 197 HIS A N 1
ATOM 1596 C CA . HIS A 1 197 ? 17.701 -1.570 11.207 1.00 82.38 197 HIS A CA 1
ATOM 1597 C C . HIS A 1 197 ? 16.898 -0.489 11.921 1.00 82.38 197 HIS A C 1
ATOM 1599 O O . HIS A 1 197 ? 17.464 0.532 12.294 1.00 82.38 197 HIS A O 1
ATOM 1605 N N . TYR A 1 198 ? 15.600 -0.713 12.115 1.00 82.81 198 TYR A N 1
ATOM 1606 C CA . TYR A 1 198 ? 14.718 0.214 12.792 1.00 82.81 198 TYR A CA 1
ATOM 1607 C C . TYR A 1 198 ? 14.027 -0.476 13.963 1.00 82.81 198 TYR A C 1
ATOM 1609 O O . TYR A 1 198 ? 13.474 -1.569 13.826 1.00 82.81 198 TYR A O 1
ATOM 1617 N N . ILE A 1 199 ? 14.078 0.179 15.118 1.00 83.31 199 ILE A N 1
ATOM 1618 C CA . ILE A 1 199 ? 13.499 -0.295 16.369 1.00 83.31 199 ILE A CA 1
ATOM 1619 C C . ILE A 1 199 ? 12.532 0.783 16.839 1.00 83.31 199 ILE A C 1
ATOM 1621 O O . ILE A 1 199 ? 12.891 1.958 16.889 1.00 83.31 199 ILE A O 1
ATOM 1625 N N . VAL A 1 200 ? 11.321 0.376 17.208 1.00 85.19 200 VAL A N 1
ATOM 1626 C CA . VAL A 1 200 ? 10.387 1.232 17.938 1.00 85.19 200 VAL A CA 1
ATOM 1627 C C . VAL A 1 200 ? 10.416 0.802 19.395 1.00 85.19 200 VAL A C 1
ATOM 1629 O O . VAL A 1 200 ? 10.370 -0.392 19.701 1.00 85.19 200 VAL A O 1
ATOM 1632 N N . GLN A 1 201 ? 10.530 1.779 20.286 1.00 88.06 201 GLN A N 1
ATOM 1633 C CA . GLN A 1 201 ? 10.527 1.575 21.727 1.00 88.06 201 GLN A CA 1
ATOM 1634 C C . GLN A 1 201 ? 9.406 2.398 22.341 1.00 88.06 201 GLN A C 1
ATOM 1636 O O . GLN A 1 201 ? 9.186 3.543 21.947 1.00 88.06 201 GLN A O 1
ATOM 1641 N N . ILE A 1 202 ? 8.712 1.797 23.298 1.00 86.94 202 ILE A N 1
ATOM 1642 C CA . ILE A 1 202 ? 7.782 2.489 24.185 1.00 86.94 202 ILE A CA 1
ATOM 1643 C C . ILE A 1 202 ? 8.167 2.177 25.623 1.00 86.94 202 ILE A C 1
ATOM 1645 O O . ILE A 1 202 ? 8.629 1.071 25.915 1.00 86.94 202 ILE A O 1
ATOM 1649 N N . ASP A 1 203 ? 7.986 3.143 26.509 1.00 84.25 203 ASP A N 1
ATOM 1650 C CA . ASP A 1 203 ? 8.264 2.957 27.926 1.00 84.25 203 ASP A CA 1
ATOM 1651 C C . ASP A 1 203 ? 7.092 2.231 28.599 1.00 84.25 203 ASP A C 1
ATOM 1653 O O . ASP A 1 203 ? 5.927 2.551 28.350 1.00 84.25 203 ASP A O 1
ATOM 1657 N N . ASP A 1 204 ? 7.392 1.236 29.437 1.00 78.12 204 ASP A N 1
ATOM 1658 C CA . ASP A 1 204 ? 6.389 0.639 30.326 1.00 78.12 204 ASP A CA 1
ATOM 1659 C C . ASP A 1 204 ? 6.067 1.559 31.519 1.00 78.12 204 ASP A C 1
ATOM 1661 O O . ASP A 1 204 ? 6.689 2.607 31.697 1.00 78.12 204 ASP A O 1
ATOM 1665 N N . GLU A 1 205 ? 5.108 1.180 32.372 1.00 75.00 205 GLU A N 1
ATOM 1666 C CA . GLU A 1 205 ? 4.707 1.964 33.558 1.00 75.00 205 GLU A CA 1
ATOM 1667 C C . GLU A 1 205 ? 5.875 2.338 34.490 1.00 75.00 205 GLU A C 1
ATOM 1669 O O . GLU A 1 205 ? 5.795 3.305 35.249 1.00 75.00 205 GLU A O 1
ATOM 1674 N N . LYS A 1 206 ? 6.975 1.578 34.449 1.00 79.12 206 LYS A N 1
ATOM 1675 C CA . LYS A 1 206 ? 8.175 1.804 35.265 1.00 79.12 206 LYS A CA 1
ATOM 1676 C C . LYS A 1 206 ? 9.246 2.611 34.525 1.00 79.12 206 LYS A C 1
ATOM 1678 O O . LYS A 1 206 ? 10.344 2.769 35.058 1.00 79.12 206 LYS A O 1
ATOM 1683 N N . GLY A 1 207 ? 8.950 3.096 33.321 1.00 81.81 207 GLY A N 1
ATOM 1684 C CA . GLY A 1 207 ? 9.888 3.815 32.466 1.00 81.81 207 GLY A CA 1
ATOM 1685 C C . GLY A 1 207 ? 10.924 2.914 31.794 1.00 81.81 207 GLY A C 1
ATOM 1686 O O . GLY A 1 207 ? 11.954 3.420 31.354 1.00 81.81 207 GLY A O 1
ATOM 1687 N N . ASN A 1 208 ? 10.719 1.588 31.754 1.00 84.44 208 ASN A N 1
ATOM 1688 C CA . ASN A 1 208 ? 11.659 0.706 31.066 1.00 84.44 208 ASN A CA 1
ATOM 1689 C C . ASN A 1 208 ? 11.296 0.605 29.582 1.00 84.44 208 ASN A C 1
ATOM 1691 O O . ASN A 1 208 ? 10.150 0.269 29.257 1.00 84.44 208 ASN A O 1
ATOM 1695 N N . PRO A 1 209 ? 12.270 0.785 28.677 1.00 86.88 209 PRO A N 1
ATOM 1696 C CA . PRO A 1 209 ? 12.016 0.701 27.252 1.00 86.88 209 PRO A CA 1
ATOM 1697 C C . PRO A 1 209 ? 11.690 -0.742 26.863 1.00 86.88 209 PRO A C 1
ATOM 1699 O O . PRO A 1 209 ? 12.457 -1.675 27.116 1.00 86.88 209 PRO A O 1
ATOM 1702 N N . THR A 1 210 ? 10.554 -0.927 26.203 1.00 85.94 210 THR A N 1
ATOM 1703 C CA . THR A 1 210 ? 10.133 -2.191 25.603 1.00 85.94 210 THR A CA 1
ATOM 1704 C C . THR A 1 210 ? 10.112 -2.039 24.088 1.00 85.94 210 THR A C 1
ATOM 1706 O O . THR A 1 210 ? 9.506 -1.117 23.543 1.00 85.94 210 THR A O 1
ATOM 1709 N N . ILE A 1 211 ? 10.787 -2.957 23.395 1.00 86.00 211 ILE A N 1
ATOM 1710 C CA . ILE A 1 211 ? 10.799 -2.992 21.933 1.00 86.00 211 ILE A CA 1
ATOM 1711 C C . ILE A 1 211 ? 9.451 -3.513 21.436 1.00 86.00 211 ILE A C 1
ATOM 1713 O O . ILE A 1 211 ? 8.988 -4.575 21.857 1.00 86.00 211 ILE A O 1
ATOM 1717 N N . VAL A 1 212 ? 8.849 -2.776 20.510 1.00 87.81 212 VAL A N 1
ATOM 1718 C CA . VAL A 1 212 ? 7.614 -3.158 19.823 1.00 87.81 212 VAL A CA 1
ATOM 1719 C C . VAL A 1 212 ? 7.866 -3.331 18.333 1.00 87.81 212 VAL A C 1
ATOM 1721 O O . VAL A 1 212 ? 8.915 -2.955 17.805 1.00 87.81 212 VAL A O 1
ATOM 1724 N N . ASN A 1 213 ? 6.905 -3.944 17.647 1.00 87.94 213 ASN A N 1
ATOM 1725 C CA . ASN A 1 213 ? 7.020 -4.181 16.220 1.00 87.94 213 ASN A CA 1
ATOM 1726 C C . ASN A 1 213 ? 7.116 -2.845 15.455 1.00 87.94 213 ASN A C 1
ATOM 1728 O O . ASN A 1 213 ? 6.154 -2.085 15.478 1.00 87.94 213 ASN A O 1
ATOM 1732 N N . PRO A 1 214 ? 8.200 -2.571 14.710 1.00 88.31 214 PRO A N 1
ATOM 1733 C CA . PRO A 1 214 ? 8.390 -1.285 14.044 1.00 88.31 214 PRO A CA 1
ATOM 1734 C C . PRO A 1 214 ? 7.347 -0.959 12.968 1.00 88.31 214 PRO A C 1
ATOM 1736 O O . PRO A 1 214 ? 7.162 0.208 12.627 1.00 88.31 214 PRO A O 1
ATOM 1739 N N . TYR A 1 215 ? 6.628 -1.960 12.451 1.00 88.19 215 TYR A N 1
ATOM 1740 C CA . TYR A 1 215 ? 5.525 -1.735 11.515 1.00 88.19 215 TYR A CA 1
ATOM 1741 C C . TYR A 1 215 ? 4.339 -0.987 12.132 1.00 88.19 215 TYR A C 1
ATOM 1743 O O . TYR A 1 215 ? 3.529 -0.446 11.384 1.00 88.19 215 TYR A O 1
ATOM 1751 N N . THR A 1 216 ? 4.241 -0.892 13.465 1.00 86.94 216 THR A N 1
ATOM 1752 C CA . THR A 1 216 ? 3.194 -0.090 14.117 1.00 86.94 216 THR A CA 1
ATOM 1753 C C . THR A 1 216 ? 3.321 1.403 13.841 1.00 86.94 216 THR A C 1
ATOM 1755 O O . THR A 1 216 ? 2.333 2.120 13.963 1.00 86.94 216 THR A O 1
ATOM 1758 N N . GLY A 1 217 ? 4.498 1.873 13.407 1.00 81.69 217 GLY A N 1
ATOM 1759 C CA . GLY A 1 217 ? 4.689 3.239 12.917 1.00 81.69 217 GLY A CA 1
ATOM 1760 C C . GLY A 1 217 ? 3.977 3.531 11.589 1.00 81.69 217 GLY A C 1
ATOM 1761 O O . GLY A 1 217 ? 3.896 4.690 11.197 1.00 81.69 217 GLY A O 1
ATOM 1762 N N . ILE A 1 218 ? 3.447 2.508 10.905 1.00 82.00 218 ILE A N 1
ATOM 1763 C CA . ILE A 1 218 ? 2.710 2.635 9.642 1.00 82.00 218 ILE A CA 1
ATOM 1764 C C . ILE A 1 218 ? 1.287 2.128 9.862 1.00 82.00 218 ILE A C 1
ATOM 1766 O O . ILE A 1 218 ? 1.032 0.921 9.885 1.00 82.00 218 ILE A O 1
ATOM 1770 N N . TYR A 1 219 ? 0.360 3.056 10.062 1.00 78.19 219 TYR A N 1
ATOM 1771 C CA . TYR A 1 219 ? -0.993 2.740 10.525 1.00 78.19 219 TYR A CA 1
ATOM 1772 C C . TYR A 1 219 ? -2.102 3.401 9.699 1.00 78.19 219 TYR A C 1
ATOM 1774 O O . TYR A 1 219 ? -3.270 3.288 10.057 1.00 78.19 219 TYR A O 1
ATOM 1782 N N . GLU A 1 220 ? -1.760 4.072 8.597 1.00 80.38 220 GLU A N 1
ATOM 1783 C CA . GLU A 1 220 ? -2.737 4.711 7.716 1.00 80.38 220 GLU A CA 1
ATOM 1784 C C . GLU A 1 220 ? -2.425 4.486 6.243 1.00 80.38 220 GLU A C 1
ATOM 1786 O O . GLU A 1 220 ? -1.264 4.494 5.826 1.00 80.38 220 GLU A O 1
ATOM 1791 N N . ASN A 1 221 ? -3.486 4.449 5.440 1.00 86.62 221 ASN A N 1
ATOM 1792 C CA . ASN A 1 221 ? -3.451 4.340 3.993 1.00 86.62 221 ASN A CA 1
ATOM 1793 C C . ASN A 1 221 ? -2.700 3.086 3.515 1.00 86.62 221 ASN A C 1
ATOM 1795 O O . ASN A 1 221 ? -2.015 3.135 2.487 1.00 86.62 221 ASN A O 1
ATOM 1799 N N . LEU A 1 222 ? -2.767 1.979 4.262 1.00 89.56 222 LEU A N 1
ATOM 1800 C CA . LEU A 1 222 ? -2.037 0.744 3.966 1.00 89.56 222 LEU A CA 1
ATOM 1801 C C . LEU A 1 222 ? -2.412 0.172 2.589 1.00 89.56 222 LEU A C 1
ATOM 1803 O O . LEU A 1 222 ? -1.569 -0.423 1.918 1.00 89.56 222 LEU A O 1
ATOM 1807 N N . GLU A 1 223 ? -3.631 0.427 2.107 1.00 86.81 223 GLU A N 1
ATOM 1808 C CA . GLU A 1 223 ? -4.114 0.059 0.771 1.00 86.81 223 GLU A CA 1
ATOM 1809 C C . GLU A 1 223 ? -3.366 0.770 -0.374 1.00 86.81 223 GLU A C 1
ATOM 1811 O O . GLU A 1 223 ? -3.344 0.296 -1.518 1.00 86.81 223 GLU A O 1
ATOM 1816 N N . GLN A 1 224 ? -2.739 1.915 -0.090 1.00 89.69 224 GLN A N 1
ATOM 1817 C CA . GLN A 1 224 ? -1.969 2.675 -1.077 1.00 89.69 224 GLN A CA 1
ATOM 1818 C C . GLN A 1 224 ? -0.554 2.119 -1.272 1.00 89.69 224 GLN A C 1
ATOM 1820 O O . GLN A 1 224 ? 0.075 2.444 -2.286 1.00 89.69 224 GLN A O 1
ATOM 1825 N N . TYR A 1 225 ? -0.071 1.263 -0.365 1.00 90.31 225 TYR A N 1
ATOM 1826 C CA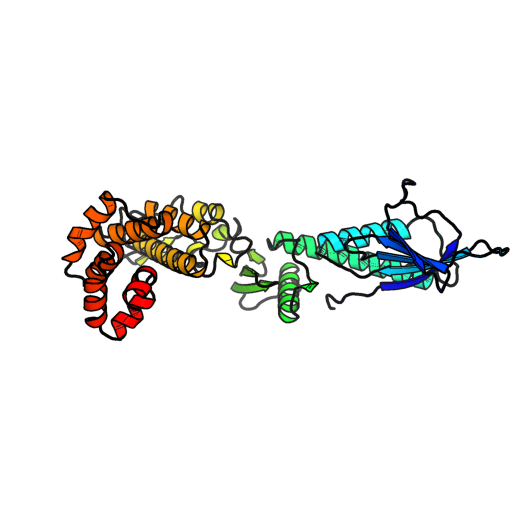 . TYR A 1 225 ? 1.258 0.659 -0.429 1.00 90.31 225 TYR A CA 1
ATOM 1827 C C . TYR A 1 225 ? 1.224 -0.660 -1.211 1.00 90.31 225 TYR A C 1
ATOM 1829 O O . TYR A 1 225 ? 0.676 -1.659 -0.743 1.00 90.31 225 TYR A O 1
ATOM 1837 N N . PRO A 1 226 ? 1.837 -0.727 -2.405 1.00 87.81 226 PRO A N 1
ATOM 1838 C CA . PRO A 1 226 ? 1.762 -1.911 -3.260 1.00 87.81 226 PRO A CA 1
ATOM 1839 C C . PRO A 1 226 ? 2.569 -3.098 -2.718 1.00 87.81 226 PRO A C 1
ATOM 1841 O O . PRO A 1 226 ? 2.371 -4.228 -3.154 1.00 87.81 226 PRO A O 1
ATOM 1844 N N . ASN A 1 227 ? 3.490 -2.839 -1.794 1.00 87.00 227 ASN A N 1
ATOM 1845 C CA . ASN A 1 227 ? 4.358 -3.813 -1.147 1.00 87.00 227 ASN A CA 1
ATOM 1846 C C . ASN A 1 227 ? 3.917 -4.154 0.288 1.00 87.00 227 ASN A C 1
ATOM 1848 O O . ASN A 1 227 ? 4.608 -4.923 0.957 1.00 87.00 227 ASN A O 1
ATOM 1852 N N . PHE A 1 228 ? 2.780 -3.624 0.755 1.00 89.00 228 PHE A N 1
ATOM 1853 C CA . PHE A 1 228 ? 2.208 -4.007 2.041 1.00 89.00 228 PHE A CA 1
ATOM 1854 C C . PHE A 1 228 ? 1.936 -5.516 2.083 1.00 89.00 228 PHE A C 1
ATOM 1856 O O . PHE A 1 228 ? 1.329 -6.097 1.179 1.00 89.00 228 PHE A O 1
ATOM 1863 N N . SER A 1 229 ? 2.395 -6.158 3.155 1.00 87.25 229 SER A N 1
ATOM 1864 C CA . SER A 1 229 ? 2.270 -7.598 3.354 1.00 87.25 229 SER A CA 1
ATOM 1865 C C . SER A 1 229 ? 1.896 -7.889 4.799 1.00 87.25 229 SER A C 1
ATOM 1867 O O . SER A 1 229 ? 2.683 -7.636 5.711 1.00 87.25 229 SER A O 1
ATOM 1869 N N . ILE A 1 230 ? 0.708 -8.466 4.999 1.00 88.31 230 ILE A N 1
ATOM 1870 C CA . ILE A 1 230 ? 0.249 -8.914 6.319 1.00 88.31 230 ILE A CA 1
ATOM 1871 C C . ILE A 1 230 ? 1.270 -9.892 6.920 1.00 88.31 230 ILE A C 1
ATOM 1873 O O . ILE A 1 230 ? 1.658 -9.735 8.073 1.00 88.31 230 ILE A O 1
ATOM 1877 N N . ASP A 1 231 ? 1.758 -10.859 6.135 1.00 87.81 231 ASP A N 1
ATOM 1878 C CA . ASP A 1 231 ? 2.712 -11.872 6.604 1.00 87.81 231 ASP A CA 1
ATOM 1879 C C . ASP A 1 231 ? 4.007 -11.245 7.125 1.00 87.81 231 ASP A C 1
ATOM 1881 O O . ASP A 1 231 ? 4.590 -11.711 8.105 1.00 87.81 231 ASP A O 1
ATOM 1885 N N . LEU A 1 232 ? 4.472 -10.185 6.464 1.00 87.00 232 LEU A N 1
ATOM 1886 C CA . LEU A 1 232 ? 5.655 -9.449 6.883 1.00 87.00 232 LEU A CA 1
ATOM 1887 C C . LEU A 1 232 ? 5.414 -8.719 8.207 1.00 87.00 232 LEU A C 1
ATOM 1889 O O . LEU A 1 232 ? 6.252 -8.792 9.105 1.00 87.00 232 LEU A O 1
ATOM 1893 N N . VAL A 1 233 ? 4.263 -8.056 8.324 1.00 87.19 233 VAL A N 1
ATOM 1894 C CA . VAL A 1 233 ? 3.885 -7.299 9.516 1.00 87.19 233 VAL A CA 1
ATOM 1895 C C . VAL A 1 233 ? 3.702 -8.245 10.703 1.00 87.19 233 VAL A C 1
ATOM 1897 O O . VAL A 1 233 ? 4.350 -8.043 11.728 1.00 87.19 233 VAL A O 1
ATOM 1900 N N . ILE A 1 234 ? 2.934 -9.334 10.549 1.00 86.44 234 ILE A N 1
ATOM 1901 C CA . ILE A 1 234 ? 2.665 -10.342 11.593 1.00 86.44 234 ILE A CA 1
ATOM 1902 C C . ILE A 1 234 ? 3.941 -11.001 12.110 1.00 86.44 234 ILE A C 1
ATOM 1904 O O . ILE A 1 234 ? 4.024 -11.282 13.304 1.00 86.44 234 ILE A O 1
ATOM 1908 N N . LYS A 1 235 ? 4.947 -11.241 11.259 1.00 82.94 235 LYS A N 1
ATOM 1909 C CA . LYS A 1 235 ? 6.218 -11.838 11.707 1.00 82.94 235 LYS A CA 1
ATOM 1910 C C . LYS A 1 235 ? 6.895 -11.030 12.816 1.00 82.94 235 LYS A C 1
ATOM 1912 O O . LYS A 1 235 ? 7.551 -11.626 13.661 1.00 82.94 235 LYS A O 1
ATOM 1917 N N . GLY A 1 236 ? 6.705 -9.710 12.858 1.00 74.50 236 GLY A N 1
ATOM 1918 C CA . GLY A 1 236 ? 7.207 -8.877 13.956 1.00 74.50 236 GLY A CA 1
ATOM 1919 C C . GLY A 1 236 ? 6.361 -8.932 15.241 1.00 74.50 236 GLY A C 1
ATOM 1920 O O . GLY A 1 236 ? 6.775 -8.392 16.258 1.00 74.50 236 GLY A O 1
ATOM 1921 N N . PHE A 1 237 ? 5.198 -9.594 15.224 1.00 75.56 237 PHE A N 1
ATOM 1922 C CA . PHE A 1 237 ? 4.306 -9.828 16.373 1.00 75.56 237 PHE A CA 1
ATOM 1923 C C . PHE A 1 237 ? 4.460 -11.255 16.958 1.00 75.56 237 PHE A C 1
ATOM 1925 O O . PHE A 1 237 ? 3.520 -11.812 17.531 1.00 75.56 237 PHE A O 1
ATOM 1932 N N . GLY A 1 238 ? 5.600 -11.920 16.751 1.00 67.88 238 GLY A N 1
ATOM 1933 C CA . GLY A 1 238 ? 5.847 -13.261 17.301 1.00 67.88 238 GLY A CA 1
ATOM 1934 C C . GLY A 1 238 ? 6.085 -13.252 18.813 1.00 67.88 238 GLY A C 1
ATOM 1935 O O . GLY A 1 238 ? 5.402 -13.970 19.538 1.00 67.88 238 GLY A O 1
ATOM 1936 N N . ASP A 1 239 ? 6.990 -12.378 19.264 1.00 68.75 239 ASP A N 1
ATOM 1937 C CA . ASP A 1 239 ? 7.668 -12.494 20.566 1.00 68.75 239 ASP A CA 1
ATOM 1938 C C . ASP A 1 239 ? 7.444 -11.291 21.508 1.00 68.75 239 ASP A C 1
ATOM 1940 O O . ASP A 1 239 ? 8.209 -11.089 22.451 1.00 68.75 239 ASP A O 1
ATOM 1944 N N . ALA A 1 240 ? 6.440 -10.441 21.260 1.00 73.12 240 ALA A N 1
ATOM 1945 C CA . ALA A 1 240 ? 6.237 -9.253 22.095 1.00 73.12 240 ALA A CA 1
ATOM 1946 C C . ALA A 1 240 ? 5.604 -9.606 23.464 1.00 73.12 240 ALA A C 1
ATOM 1948 O O . ALA A 1 240 ? 4.773 -10.516 23.535 1.00 73.12 240 ALA A O 1
ATOM 1949 N N . PRO A 1 241 ? 5.945 -8.879 24.550 1.00 77.12 241 PRO A N 1
ATOM 1950 C CA . PRO A 1 241 ? 5.410 -9.117 25.894 1.00 77.12 241 PRO A CA 1
ATOM 1951 C C . PRO A 1 241 ? 3.982 -8.567 26.022 1.00 77.12 241 PRO A C 1
ATOM 1953 O O . PRO A 1 241 ? 3.743 -7.504 26.593 1.00 77.12 241 PRO A O 1
ATOM 1956 N N . TYR A 1 242 ? 3.022 -9.269 25.415 1.00 80.25 242 TYR A N 1
ATOM 1957 C CA . TYR A 1 242 ? 1.612 -8.865 25.370 1.00 80.25 242 TYR A CA 1
ATOM 1958 C C . TYR A 1 242 ? 0.924 -8.852 26.734 1.00 80.25 242 TYR A C 1
ATOM 1960 O O . TYR A 1 242 ? -0.147 -8.268 26.853 1.00 80.25 242 TYR A O 1
ATOM 1968 N N . ASP A 1 243 ? 1.503 -9.527 27.725 1.00 81.06 243 ASP A N 1
ATOM 1969 C CA . ASP A 1 243 ? 1.038 -9.613 29.110 1.00 81.06 243 ASP A CA 1
ATOM 1970 C C . ASP A 1 243 ? 1.137 -8.280 29.864 1.00 81.06 243 ASP A C 1
ATOM 1972 O O . ASP A 1 243 ? 0.442 -8.083 30.859 1.00 81.06 243 ASP A O 1
ATOM 1976 N N . LYS A 1 244 ? 1.955 -7.346 29.372 1.00 85.19 244 LYS A N 1
ATOM 1977 C CA . LYS A 1 244 ? 2.042 -5.986 29.904 1.00 85.19 244 LYS A CA 1
ATOM 1978 C C . LYS A 1 244 ? 0.863 -5.120 29.412 1.00 85.19 244 LYS A C 1
ATOM 1980 O O . LYS A 1 244 ? 0.730 -4.945 28.194 1.00 85.19 244 LYS A O 1
ATOM 1985 N N . PRO A 1 245 ? 0.035 -4.537 30.304 1.00 87.00 245 PRO A N 1
ATOM 1986 C CA . PRO A 1 245 ? -1.131 -3.735 29.918 1.00 87.00 245 PRO A CA 1
ATOM 1987 C C . PRO A 1 245 ? -0.823 -2.555 28.989 1.00 87.00 245 PRO A C 1
ATOM 1989 O O . PRO A 1 245 ? -1.604 -2.262 28.087 1.00 87.00 245 PRO A O 1
ATOM 1992 N N . GLU A 1 246 ? 0.323 -1.894 29.149 1.00 87.81 246 GLU A N 1
ATOM 1993 C CA . GLU A 1 246 ? 0.722 -0.736 28.338 1.00 87.81 246 GLU A CA 1
ATOM 1994 C C . GLU A 1 246 ? 1.045 -1.165 26.904 1.00 87.81 246 GLU A C 1
ATOM 1996 O O . GLU A 1 246 ? 0.649 -0.510 25.939 1.00 87.81 246 GLU A O 1
ATOM 2001 N N . ILE A 1 247 ? 1.709 -2.315 26.762 1.00 88.62 247 ILE A N 1
ATOM 2002 C CA . ILE A 1 247 ? 2.027 -2.928 25.469 1.00 88.62 247 ILE A CA 1
ATOM 2003 C C . ILE A 1 247 ? 0.746 -3.410 24.785 1.00 88.62 247 ILE A C 1
ATOM 2005 O O . ILE A 1 247 ? 0.549 -3.172 23.591 1.00 88.62 247 ILE A O 1
ATOM 2009 N N . ALA A 1 248 ? -0.149 -4.052 25.541 1.00 91.25 248 ALA A N 1
ATOM 2010 C CA . ALA A 1 248 ? -1.462 -4.452 25.050 1.00 91.25 248 ALA A CA 1
ATOM 2011 C C . ALA A 1 248 ? -2.265 -3.237 24.565 1.00 91.25 248 ALA A C 1
ATOM 2013 O O . ALA A 1 248 ? -2.821 -3.273 23.466 1.00 91.25 248 ALA A O 1
ATOM 2014 N N . ASN A 1 249 ? -2.269 -2.141 25.331 1.00 92.12 249 ASN A N 1
ATOM 2015 C CA . ASN A 1 249 ? -2.954 -0.905 24.969 1.00 92.12 249 ASN A CA 1
ATOM 2016 C C . ASN A 1 249 ? -2.342 -0.239 23.725 1.00 92.12 249 ASN A C 1
ATOM 2018 O O . ASN A 1 249 ? -3.079 0.180 22.835 1.00 92.12 249 ASN A O 1
ATOM 2022 N N . TYR A 1 250 ? -1.011 -0.205 23.607 1.00 92.00 250 TYR A N 1
ATOM 2023 C CA . TYR A 1 250 ? -0.323 0.319 22.423 1.00 92.00 250 TYR A CA 1
ATOM 2024 C C . TYR A 1 250 ? -0.720 -0.433 21.146 1.00 92.00 250 TYR A C 1
ATOM 2026 O O . TYR A 1 250 ? -1.094 0.165 20.136 1.00 92.00 250 TYR A O 1
ATOM 2034 N N . TYR A 1 251 ? -0.703 -1.765 21.191 1.00 92.75 251 TYR A N 1
ATOM 2035 C CA . TYR A 1 251 ? -1.130 -2.572 20.052 1.00 92.75 251 TYR A CA 1
ATOM 2036 C C . TYR A 1 251 ? -2.637 -2.503 19.808 1.00 92.75 251 TYR A C 1
ATOM 2038 O O . TYR A 1 251 ? -3.062 -2.571 18.658 1.00 92.75 251 TYR A O 1
ATOM 2046 N N . ASN A 1 252 ? -3.450 -2.319 20.848 1.00 95.00 252 ASN A N 1
ATOM 2047 C CA . ASN A 1 252 ? -4.874 -2.049 20.691 1.00 95.00 252 ASN A CA 1
ATOM 2048 C C . ASN A 1 252 ? -5.118 -0.710 19.977 1.00 95.00 252 ASN A C 1
ATOM 2050 O O . ASN A 1 252 ? -5.971 -0.650 19.099 1.00 95.00 252 ASN A O 1
ATOM 2054 N N . GLN A 1 253 ? -4.329 0.333 20.253 1.00 94.31 253 GLN A N 1
ATOM 2055 C CA . GLN A 1 253 ? -4.396 1.579 19.483 1.00 94.31 253 GLN A CA 1
ATOM 2056 C C . GLN A 1 253 ? -4.053 1.345 18.007 1.00 94.31 253 GLN A C 1
ATOM 2058 O O . GLN A 1 253 ? -4.748 1.839 17.122 1.00 94.31 253 GLN A O 1
ATOM 2063 N N . TYR A 1 254 ? -3.027 0.537 17.727 1.00 94.75 254 TYR A N 1
ATOM 2064 C CA . TYR A 1 254 ? -2.708 0.149 16.353 1.00 94.75 254 TYR A CA 1
ATOM 2065 C C . TYR A 1 254 ? -3.870 -0.606 15.685 1.00 94.75 254 TYR A C 1
ATOM 2067 O O . TYR A 1 254 ? -4.225 -0.297 14.551 1.00 94.75 254 TYR A O 1
ATOM 2075 N N . VAL A 1 255 ? -4.524 -1.535 16.394 1.00 96.12 255 VAL A N 1
ATOM 2076 C CA . VAL A 1 255 ? -5.736 -2.234 15.922 1.00 96.12 255 VAL A CA 1
ATOM 2077 C C . VAL A 1 255 ? -6.837 -1.236 15.566 1.00 96.12 255 VAL A C 1
ATOM 2079 O O . VAL A 1 255 ? -7.448 -1.368 14.511 1.00 96.12 255 VAL A O 1
ATOM 2082 N N . LEU A 1 256 ? -7.082 -0.229 16.404 1.00 96.75 256 LEU A N 1
ATOM 2083 C CA . LEU A 1 256 ? -8.090 0.795 16.134 1.00 96.75 256 LEU A CA 1
ATOM 2084 C C . LEU A 1 256 ? -7.743 1.620 14.888 1.00 96.75 256 LEU A C 1
ATOM 2086 O O . LEU A 1 256 ? -8.610 1.822 14.042 1.00 96.75 256 LEU A O 1
ATOM 2090 N N . ASN A 1 257 ? -6.478 2.000 14.704 1.00 95.81 257 ASN A N 1
ATOM 2091 C CA . ASN A 1 257 ? -6.040 2.689 13.488 1.00 95.81 257 ASN A CA 1
ATOM 2092 C C . ASN A 1 257 ? -6.253 1.822 12.232 1.00 95.81 257 ASN A C 1
ATOM 2094 O O . ASN A 1 257 ? -6.739 2.316 11.217 1.00 95.81 257 ASN A O 1
ATOM 2098 N N . LEU A 1 258 ? -5.988 0.511 12.313 1.00 96.06 258 LEU A N 1
ATOM 2099 C CA . LEU A 1 258 ? -6.291 -0.426 11.224 1.00 96.06 258 LEU A CA 1
ATOM 2100 C C . LEU A 1 258 ? -7.797 -0.505 10.923 1.00 96.06 258 LEU A C 1
ATOM 2102 O O . LEU A 1 258 ? -8.177 -0.663 9.765 1.00 96.06 258 LEU A O 1
ATOM 2106 N N . LEU A 1 259 ? -8.667 -0.385 11.933 1.00 97.00 259 LEU A N 1
ATOM 2107 C CA . LEU A 1 259 ? -10.115 -0.339 11.711 1.00 97.00 259 LEU A CA 1
ATOM 2108 C C . LEU A 1 259 ? -10.545 0.937 10.981 1.00 97.00 259 LEU A C 1
ATOM 2110 O O . LEU A 1 259 ? -11.341 0.831 10.052 1.00 97.00 259 LEU A O 1
ATOM 2114 N N . LEU A 1 260 ? -9.992 2.106 11.329 1.00 95.62 260 LEU A N 1
ATOM 2115 C CA . LEU A 1 260 ? -10.226 3.343 10.566 1.00 95.62 260 LEU A CA 1
ATOM 2116 C C . LEU A 1 260 ? -9.763 3.192 9.117 1.00 95.62 260 LEU A C 1
ATOM 2118 O O . LEU A 1 260 ? -10.443 3.616 8.183 1.00 95.62 260 LEU A O 1
ATOM 2122 N N . ASP A 1 261 ? -8.603 2.571 8.915 1.00 94.31 261 ASP A N 1
ATOM 2123 C CA . ASP A 1 261 ? -8.048 2.372 7.584 1.00 94.31 261 ASP A CA 1
ATOM 2124 C C . ASP A 1 261 ? -8.903 1.420 6.739 1.00 94.31 261 ASP A C 1
ATOM 2126 O O . ASP A 1 261 ? -9.159 1.675 5.559 1.00 94.31 261 ASP A O 1
ATOM 2130 N N . PHE A 1 262 ? -9.443 0.372 7.363 1.00 95.69 262 PHE A N 1
ATOM 2131 C CA . PHE A 1 262 ? -10.458 -0.480 6.756 1.00 95.69 262 PHE A CA 1
ATOM 2132 C C . PHE A 1 262 ? -11.745 0.290 6.438 1.00 95.69 262 PHE A C 1
ATOM 2134 O O . PHE A 1 262 ? -12.248 0.169 5.326 1.00 95.69 262 PHE A O 1
ATOM 2141 N N . ASP A 1 263 ? -12.268 1.102 7.358 1.00 94.69 263 ASP A N 1
ATOM 2142 C CA . ASP A 1 263 ? -13.515 1.843 7.134 1.00 94.69 263 ASP A CA 1
ATOM 2143 C C . ASP A 1 263 ? -13.399 2.839 5.965 1.00 94.69 263 ASP A C 1
ATOM 2145 O O . ASP A 1 263 ? -14.391 3.124 5.293 1.00 94.69 263 ASP A O 1
ATOM 2149 N N . ARG A 1 264 ? -12.187 3.346 5.689 1.00 92.50 264 ARG A N 1
ATOM 2150 C CA . ARG A 1 264 ? -11.893 4.203 4.527 1.00 92.50 264 ARG A CA 1
ATOM 2151 C C . ARG A 1 264 ? -11.706 3.416 3.229 1.00 92.50 264 ARG A C 1
ATOM 2153 O O . ARG A 1 264 ? -12.185 3.848 2.183 1.00 92.50 264 ARG A O 1
ATOM 2160 N N . SER A 1 265 ? -10.972 2.304 3.275 1.00 93.00 265 SER A N 1
ATOM 2161 C CA . SER A 1 265 ? -10.508 1.583 2.078 1.00 93.00 265 SER A CA 1
ATOM 2162 C C . SER A 1 265 ? -11.397 0.411 1.652 1.00 93.00 265 SER A C 1
ATOM 2164 O O . SER A 1 265 ? -11.409 0.039 0.480 1.00 93.00 265 SER A O 1
ATOM 2166 N N . GLY A 1 266 ? -12.105 -0.209 2.597 1.00 92.38 266 GLY A N 1
ATOM 2167 C CA . GLY A 1 266 ? -12.795 -1.488 2.426 1.00 92.38 266 GLY A CA 1
ATOM 2168 C C . GLY A 1 266 ? -11.864 -2.696 2.240 1.00 92.38 266 GLY A C 1
ATOM 2169 O O . GLY A 1 266 ? -12.337 -3.779 1.896 1.00 92.38 266 GLY A O 1
ATOM 2170 N N . GLU A 1 267 ? -10.547 -2.552 2.436 1.00 92.31 267 GLU A N 1
ATOM 2171 C CA . GLU A 1 267 ? -9.576 -3.611 2.142 1.00 92.31 267 GLU A CA 1
ATOM 2172 C C . GLU A 1 267 ? -9.583 -4.704 3.228 1.00 92.31 267 GLU A C 1
ATOM 2174 O O . GLU A 1 267 ? -9.061 -4.539 4.334 1.00 92.31 267 GLU A O 1
ATOM 2179 N N . ALA A 1 268 ? -10.138 -5.873 2.895 1.00 92.50 268 ALA A N 1
ATOM 2180 C CA . ALA A 1 268 ? -10.321 -6.994 3.823 1.00 92.50 268 ALA A CA 1
ATOM 2181 C C . ALA A 1 268 ? -9.012 -7.497 4.463 1.00 92.50 268 ALA A C 1
ATOM 2183 O O . ALA A 1 268 ? -9.018 -8.025 5.581 1.00 92.50 268 ALA A O 1
ATOM 2184 N N . LYS A 1 269 ? -7.875 -7.319 3.780 1.00 91.94 269 LYS A N 1
ATOM 2185 C CA . LYS A 1 269 ? -6.548 -7.642 4.319 1.00 91.94 269 LYS A CA 1
ATOM 2186 C C . LYS A 1 269 ? -6.201 -6.831 5.570 1.00 91.94 269 LYS A C 1
ATOM 2188 O O . LYS A 1 269 ? -5.605 -7.377 6.495 1.00 91.94 269 LYS A O 1
ATOM 2193 N N . ILE A 1 270 ? -6.599 -5.562 5.623 1.00 94.19 270 ILE A N 1
ATOM 2194 C CA . ILE A 1 270 ? -6.351 -4.681 6.772 1.00 94.19 270 ILE A CA 1
ATOM 2195 C C . ILE A 1 270 ? -7.185 -5.142 7.972 1.00 94.19 270 ILE A C 1
ATOM 2197 O O . ILE A 1 270 ? -6.654 -5.310 9.069 1.00 94.19 270 ILE A O 1
ATOM 2201 N N . LEU A 1 271 ? -8.466 -5.456 7.753 1.00 95.62 271 LEU A N 1
ATOM 2202 C CA . LEU A 1 271 ? -9.340 -6.000 8.798 1.00 95.62 271 LEU A CA 1
ATOM 2203 C C . LEU A 1 271 ? -8.832 -7.346 9.339 1.00 95.62 271 LEU A C 1
ATOM 2205 O O . LEU A 1 271 ? -8.861 -7.584 10.545 1.00 95.62 271 LEU A O 1
ATOM 2209 N N . SER A 1 272 ? -8.308 -8.204 8.458 1.00 94.62 272 SER A N 1
ATOM 2210 C CA . SER A 1 272 ? -7.695 -9.480 8.852 1.00 94.62 272 SER A CA 1
ATOM 2211 C C . SER A 1 272 ? -6.467 -9.268 9.745 1.00 94.62 272 SER A C 1
ATOM 2213 O O . SER A 1 272 ? -6.297 -9.967 10.743 1.00 94.62 272 SER A O 1
ATOM 2215 N N . LEU A 1 273 ? -5.622 -8.279 9.425 1.00 94.25 273 LEU A N 1
ATOM 2216 C CA . LEU A 1 273 ? -4.480 -7.909 10.263 1.00 94.25 273 LEU A CA 1
ATOM 2217 C C . LEU A 1 273 ? -4.936 -7.414 11.646 1.00 94.25 273 LEU A C 1
ATOM 2219 O O . LEU A 1 273 ? -4.384 -7.851 12.657 1.00 94.25 273 LEU A O 1
ATOM 2223 N N . ALA A 1 274 ? -5.960 -6.556 11.691 1.00 95.94 274 ALA A N 1
ATOM 2224 C CA . ALA A 1 274 ? -6.530 -6.041 12.934 1.00 95.94 274 ALA A CA 1
ATOM 2225 C C . ALA A 1 274 ? -7.033 -7.178 13.840 1.00 95.94 274 ALA A C 1
ATOM 2227 O O . ALA A 1 274 ? -6.700 -7.212 15.023 1.00 95.94 274 ALA A O 1
ATOM 2228 N N . GLU A 1 275 ? -7.765 -8.152 13.286 1.00 96.62 275 GLU A N 1
ATOM 2229 C CA . GLU A 1 275 ? -8.244 -9.321 14.035 1.00 96.62 275 GLU A CA 1
ATOM 2230 C C . GLU A 1 275 ? -7.088 -10.155 14.612 1.00 96.62 275 GLU A C 1
ATOM 2232 O O . GLU A 1 275 ? -7.131 -10.562 15.776 1.00 96.62 275 GLU A O 1
ATOM 2237 N N . ILE A 1 276 ? -6.046 -10.409 13.814 1.00 94.31 276 ILE A N 1
ATOM 2238 C CA . ILE A 1 276 ? -4.899 -11.225 14.233 1.00 94.31 276 ILE A CA 1
ATOM 2239 C C . ILE A 1 276 ? -4.136 -10.562 15.382 1.00 94.31 276 ILE A C 1
ATOM 2241 O O . ILE A 1 276 ? -3.772 -11.242 16.344 1.00 94.31 276 ILE A O 1
ATOM 2245 N N . ILE A 1 277 ? -3.896 -9.252 15.298 1.00 93.56 277 ILE A N 1
ATOM 2246 C CA . ILE A 1 277 ? -3.201 -8.507 16.354 1.00 93.56 277 ILE A CA 1
ATOM 2247 C C . ILE A 1 277 ? -4.083 -8.421 17.601 1.00 93.56 277 ILE A C 1
ATOM 2249 O O . ILE A 1 277 ? -3.599 -8.675 18.702 1.00 93.56 277 ILE A O 1
ATOM 2253 N N . PHE A 1 278 ? -5.379 -8.145 17.442 1.00 95.69 278 PHE A N 1
ATOM 2254 C CA . PHE A 1 278 ? -6.307 -8.034 18.564 1.00 95.69 278 PHE A CA 1
ATOM 2255 C C . PHE A 1 278 ? -6.371 -9.318 19.403 1.00 95.69 278 PHE A C 1
ATOM 2257 O O . PHE A 1 278 ? -6.247 -9.254 20.624 1.00 95.69 278 PHE A O 1
ATOM 2264 N N . LYS A 1 279 ? -6.444 -10.496 18.767 1.00 94.19 279 LYS A N 1
ATOM 2265 C CA . LYS A 1 279 ? -6.432 -11.801 19.463 1.00 94.19 279 LYS A CA 1
ATOM 2266 C C . LYS A 1 279 ? -5.193 -12.029 20.337 1.00 94.19 279 LYS A C 1
ATOM 2268 O O . LYS A 1 279 ? -5.242 -12.822 21.271 1.00 94.19 279 LYS A O 1
ATOM 2273 N N . LYS A 1 280 ? -4.070 -11.363 20.043 1.00 91.25 280 LYS A N 1
ATOM 2274 C CA . LYS A 1 280 ? -2.846 -11.457 20.856 1.00 91.25 280 LYS A CA 1
ATOM 2275 C C . LYS A 1 280 ? -2.914 -10.608 22.125 1.00 91.25 280 LYS A C 1
ATOM 2277 O O . LYS A 1 280 ? -2.225 -10.932 23.086 1.00 91.25 280 LYS A O 1
ATOM 2282 N N . VAL A 1 281 ? -3.720 -9.546 22.129 1.00 93.06 281 VAL A N 1
ATOM 2283 C CA . VAL A 1 281 ? -3.753 -8.554 23.216 1.00 93.06 281 VAL A CA 1
ATOM 2284 C C . VAL A 1 281 ? -5.054 -8.542 24.011 1.00 93.06 281 VAL A C 1
ATOM 2286 O O . VAL A 1 281 ? -5.053 -8.049 25.132 1.00 93.06 281 VAL A O 1
ATOM 2289 N N . GLU A 1 282 ? -6.146 -9.114 23.489 1.00 94.81 282 GLU A N 1
ATOM 2290 C CA . GLU A 1 282 ? -7.492 -8.988 24.073 1.00 94.81 282 GLU A CA 1
ATOM 2291 C C . GLU A 1 282 ? -7.593 -9.429 25.541 1.00 94.81 282 GLU A C 1
ATOM 2293 O O . GLU A 1 282 ? -8.335 -8.824 26.310 1.00 94.81 282 GLU A O 1
ATOM 2298 N N . ASN A 1 283 ? -6.808 -10.428 25.954 1.00 93.38 283 ASN A N 1
ATOM 2299 C CA . ASN A 1 283 ? -6.817 -10.945 27.327 1.00 93.38 283 ASN A CA 1
ATOM 2300 C C . ASN A 1 283 ? -6.116 -10.029 28.342 1.00 93.38 283 ASN A C 1
ATOM 2302 O O . ASN A 1 283 ? -6.295 -10.218 29.542 1.00 93.38 283 ASN A O 1
ATOM 2306 N N . ASN A 1 284 ? -5.330 -9.059 27.871 1.00 92.94 284 ASN A N 1
ATOM 2307 C CA . ASN A 1 284 ? -4.563 -8.128 28.704 1.00 92.94 284 ASN A CA 1
ATOM 2308 C C . ASN A 1 284 ? -5.126 -6.698 28.642 1.00 92.94 284 ASN A C 1
ATOM 2310 O O . ASN A 1 284 ? -4.503 -5.757 29.128 1.00 92.94 284 ASN A O 1
ATOM 2314 N N . LEU A 1 285 ? -6.310 -6.531 28.044 1.00 94.44 285 LEU A N 1
ATOM 2315 C CA . LEU A 1 285 ? -7.067 -5.283 28.027 1.00 94.44 285 LEU A CA 1
ATOM 2316 C C . LEU A 1 285 ? -8.170 -5.305 29.098 1.00 94.44 285 LEU A C 1
ATOM 2318 O O . LEU A 1 285 ? -8.637 -6.382 29.483 1.00 94.44 285 LEU A O 1
ATOM 2322 N N . PRO A 1 286 ? -8.670 -4.133 29.538 1.00 94.88 286 PRO A N 1
ATOM 2323 C CA . PRO A 1 286 ? -9.900 -4.063 30.316 1.00 94.88 286 PRO A CA 1
ATOM 2324 C C . PRO A 1 286 ? -11.041 -4.797 29.604 1.00 94.88 286 PRO A C 1
ATOM 2326 O O . PRO A 1 286 ? -11.221 -4.665 28.388 1.00 94.88 286 PRO A O 1
ATOM 2329 N N . ARG A 1 287 ? -11.821 -5.575 30.361 1.00 95.25 287 ARG A N 1
ATOM 2330 C CA . ARG A 1 287 ? -12.823 -6.505 29.817 1.00 95.25 287 ARG A CA 1
ATOM 2331 C C . ARG A 1 287 ? -13.833 -5.807 28.909 1.00 95.25 287 ARG A C 1
ATOM 2333 O O . ARG A 1 287 ? -14.235 -6.361 27.886 1.00 95.25 287 ARG A O 1
ATOM 2340 N N . GLU A 1 288 ? -14.255 -4.612 29.286 1.00 96.88 288 GLU A N 1
ATOM 2341 C CA . GLU A 1 288 ? -15.210 -3.785 28.560 1.00 96.88 288 GLU A CA 1
ATOM 2342 C C . GLU A 1 288 ? -14.642 -3.363 27.199 1.00 96.88 288 GLU A C 1
ATOM 2344 O O . GLU A 1 288 ? -15.305 -3.533 26.174 1.00 96.88 288 GLU A O 1
ATOM 2349 N N . ILE A 1 289 ? -13.382 -2.913 27.173 1.00 96.44 289 ILE A N 1
ATOM 2350 C CA . ILE A 1 289 ? -12.666 -2.514 25.953 1.00 96.44 289 ILE A CA 1
ATOM 2351 C C . ILE A 1 289 ? -12.458 -3.716 25.033 1.00 96.44 289 ILE A C 1
ATOM 2353 O O . ILE A 1 289 ? -12.772 -3.642 23.844 1.00 96.44 289 ILE A O 1
ATOM 2357 N N . ALA A 1 290 ? -12.006 -4.848 25.578 1.00 97.31 290 ALA A N 1
ATOM 2358 C CA . ALA A 1 290 ? -11.857 -6.082 24.813 1.00 97.31 290 ALA A CA 1
ATOM 2359 C C . ALA A 1 290 ? -13.198 -6.529 24.201 1.00 97.31 290 ALA A C 1
ATOM 2361 O O . ALA A 1 290 ? -13.268 -6.892 23.027 1.00 97.31 290 ALA A O 1
ATOM 2362 N N . THR A 1 291 ? -14.290 -6.443 24.966 1.00 98.00 291 THR A N 1
ATOM 2363 C CA . THR A 1 291 ? -15.634 -6.810 24.494 1.00 98.00 291 THR A CA 1
ATOM 2364 C C . THR A 1 291 ? -16.090 -5.908 23.346 1.00 98.00 291 THR A C 1
ATOM 2366 O O . THR A 1 291 ? -16.533 -6.413 22.310 1.00 98.00 291 THR A O 1
ATOM 2369 N N . ILE A 1 292 ? -15.944 -4.588 23.498 1.00 98.31 292 ILE A N 1
ATOM 2370 C CA . ILE A 1 292 ? -16.299 -3.601 22.472 1.00 98.31 292 ILE A CA 1
ATOM 2371 C C . ILE A 1 292 ? -15.467 -3.815 21.205 1.00 98.31 292 ILE A C 1
ATOM 2373 O O . ILE A 1 292 ? -16.036 -3.937 20.121 1.00 98.31 292 ILE A O 1
ATOM 2377 N N . ASN A 1 293 ? -14.143 -3.920 21.318 1.00 98.06 293 ASN A N 1
ATOM 2378 C CA . ASN A 1 293 ? -13.259 -4.032 20.156 1.00 98.06 293 ASN A CA 1
ATOM 2379 C C . ASN A 1 293 ? -13.430 -5.377 19.433 1.00 98.06 293 ASN A C 1
ATOM 2381 O O . ASN A 1 293 ? -13.516 -5.407 18.204 1.00 98.06 293 ASN A O 1
ATOM 2385 N N . SER A 1 294 ? -13.616 -6.479 20.171 1.00 98.00 294 SER A N 1
ATOM 2386 C CA . SER A 1 294 ? -13.954 -7.788 19.592 1.00 98.00 294 SER A CA 1
ATOM 2387 C C . SER A 1 294 ? -15.261 -7.731 18.794 1.00 98.00 294 SER A C 1
ATOM 2389 O O . SER A 1 294 ? -15.347 -8.260 17.683 1.00 98.00 294 SER A O 1
ATOM 2391 N N . ALA A 1 295 ? -16.292 -7.074 19.337 1.00 98.19 295 ALA A N 1
ATOM 2392 C CA . ALA A 1 295 ? -17.571 -6.902 18.658 1.00 98.19 295 ALA A CA 1
ATOM 2393 C C . ALA A 1 295 ? -17.454 -5.979 17.435 1.00 98.19 295 ALA A C 1
ATOM 2395 O O . ALA A 1 295 ? -17.984 -6.306 16.377 1.00 98.19 295 ALA A O 1
ATOM 2396 N N . GLN A 1 296 ? -16.709 -4.878 17.528 1.00 97.69 296 GLN A N 1
ATOM 2397 C CA . GLN A 1 296 ? -16.433 -3.992 16.396 1.00 97.69 296 GLN A CA 1
ATOM 2398 C C . GLN A 1 296 ? -15.773 -4.718 15.219 1.00 97.69 296 GLN A C 1
ATOM 2400 O O . GLN A 1 296 ? -16.189 -4.526 14.075 1.00 97.69 296 GLN A O 1
ATOM 2405 N N . ILE A 1 297 ? -14.771 -5.556 15.497 1.00 98.25 297 ILE A N 1
ATOM 2406 C CA . ILE A 1 297 ? -14.089 -6.374 14.486 1.00 98.25 297 ILE A CA 1
ATOM 2407 C C . ILE A 1 297 ? -15.075 -7.372 13.872 1.00 98.25 297 ILE A C 1
ATOM 2409 O O . ILE A 1 297 ? -15.250 -7.403 12.656 1.00 98.25 297 ILE A O 1
ATOM 2413 N N . LYS A 1 298 ? -15.785 -8.146 14.705 1.00 97.38 298 LYS A N 1
ATOM 2414 C CA . LYS A 1 298 ? -16.769 -9.138 14.239 1.00 97.38 298 LYS A CA 1
ATOM 2415 C C . LYS A 1 298 ? -17.843 -8.508 13.361 1.00 97.38 298 LYS A C 1
ATOM 2417 O O . LYS A 1 298 ? -18.137 -9.040 12.299 1.00 97.38 298 LYS A O 1
ATOM 2422 N N . LYS A 1 299 ? -18.385 -7.356 13.762 1.00 97.38 299 LYS A N 1
ATOM 2423 C CA . LYS A 1 299 ? -19.414 -6.647 12.995 1.00 97.38 299 LYS A CA 1
ATOM 2424 C C . LYS A 1 299 ? -18.918 -6.243 11.606 1.00 97.38 299 LYS A C 1
ATOM 2426 O O . LYS A 1 299 ? -19.660 -6.396 10.646 1.00 97.38 299 LYS A O 1
ATOM 2431 N N . ARG A 1 300 ? -17.663 -5.805 11.475 1.00 97.44 300 ARG A N 1
ATOM 2432 C CA . ARG A 1 300 ? -17.047 -5.497 10.172 1.00 97.44 300 ARG A CA 1
ATOM 2433 C C . ARG A 1 300 ? -16.792 -6.744 9.322 1.00 97.44 300 ARG A C 1
ATOM 2435 O O . ARG A 1 300 ? -16.923 -6.675 8.107 1.00 97.44 300 ARG A O 1
ATOM 2442 N N . ILE A 1 301 ? -16.473 -7.880 9.947 1.00 95.12 301 ILE A N 1
ATOM 2443 C CA . ILE A 1 301 ? -16.240 -9.153 9.246 1.00 95.12 301 ILE A CA 1
ATOM 2444 C C . ILE A 1 301 ? -17.550 -9.745 8.707 1.00 95.12 301 ILE A C 1
ATOM 2446 O O . ILE A 1 301 ? -17.613 -10.142 7.546 1.00 95.12 301 ILE A O 1
ATOM 2450 N N . SER A 1 302 ? -18.587 -9.851 9.543 1.00 92.94 302 SER A N 1
ATOM 2451 C CA . SER A 1 302 ? -19.822 -10.578 9.209 1.00 92.94 302 SER A CA 1
ATOM 2452 C C . SER A 1 302 ? -21.020 -9.690 8.881 1.00 92.94 302 SER A C 1
ATOM 2454 O O . SER A 1 302 ? -22.080 -10.213 8.544 1.00 92.94 302 SER A O 1
ATOM 2456 N N . GLY A 1 303 ? -20.912 -8.370 9.034 1.00 93.31 303 GLY A N 1
ATOM 2457 C CA . GLY A 1 303 ? -22.022 -7.414 8.925 1.00 93.31 303 GLY A CA 1
ATOM 2458 C C . GLY A 1 303 ? -22.987 -7.441 10.118 1.00 93.31 303 GLY A C 1
ATOM 2459 O O . GLY A 1 303 ? -23.546 -6.412 10.482 1.00 93.31 303 GLY A O 1
ATOM 2460 N N . ILE A 1 304 ? -23.149 -8.597 10.766 1.00 94.06 304 ILE A N 1
ATOM 2461 C CA . ILE A 1 304 ? -24.046 -8.812 11.909 1.00 94.06 304 ILE A CA 1
ATOM 2462 C C . ILE A 1 304 ? -23.315 -9.435 13.097 1.00 94.06 304 ILE A C 1
ATOM 2464 O O . ILE A 1 304 ? -22.389 -10.230 12.926 1.00 94.06 304 ILE A O 1
ATOM 2468 N N . LEU A 1 305 ? -23.761 -9.120 14.314 1.00 96.56 305 LEU A N 1
ATOM 2469 C CA . LEU A 1 305 ? -23.259 -9.745 15.537 1.00 96.56 305 LEU A CA 1
ATOM 2470 C C . LEU A 1 305 ? -24.066 -10.992 15.902 1.00 96.56 305 LEU A C 1
ATOM 2472 O O . LEU A 1 305 ? -25.294 -10.989 15.904 1.00 96.56 305 LEU A O 1
ATOM 2476 N N . GLY A 1 306 ? -23.362 -12.062 16.271 1.00 94.31 306 GLY A N 1
ATOM 2477 C CA . GLY A 1 306 ? -23.988 -13.260 16.825 1.00 94.31 306 GLY A CA 1
ATOM 2478 C C . GLY A 1 306 ? -24.531 -13.042 18.243 1.00 94.31 306 GLY A C 1
ATOM 2479 O O . GLY A 1 306 ? -24.080 -12.161 18.977 1.00 94.31 306 GLY A O 1
ATOM 2480 N N . LEU A 1 307 ? -25.453 -13.912 18.669 1.00 94.50 307 LEU A N 1
ATOM 2481 C CA . LEU A 1 307 ? -26.121 -13.832 19.977 1.00 94.50 307 LEU A CA 1
ATOM 2482 C C . LEU A 1 307 ? -25.159 -13.775 21.172 1.00 94.50 307 LEU A C 1
ATOM 2484 O O . LEU A 1 307 ? -25.450 -13.102 22.156 1.00 94.50 307 LEU A O 1
ATOM 2488 N N . SER A 1 308 ? -24.024 -14.477 21.113 1.00 94.56 308 SER A N 1
ATOM 2489 C CA . SER A 1 308 ? -23.025 -14.451 22.189 1.00 94.56 308 SER A CA 1
ATOM 2490 C C . SER A 1 308 ? -22.386 -13.070 22.346 1.00 94.56 308 SER A C 1
ATOM 2492 O O . SER A 1 308 ? -22.266 -12.591 23.471 1.00 94.56 308 SER A O 1
ATOM 2494 N N . ALA A 1 309 ? -22.045 -12.412 21.233 1.00 95.00 309 ALA A N 1
ATOM 2495 C CA . ALA A 1 309 ? -21.484 -11.064 21.232 1.00 95.00 309 ALA A CA 1
ATOM 2496 C C . ALA A 1 309 ? -22.509 -10.031 21.725 1.00 95.00 309 ALA A C 1
ATOM 2498 O O . ALA A 1 309 ? -22.187 -9.196 22.567 1.00 95.00 309 ALA A O 1
ATOM 2499 N N . LEU A 1 310 ? -23.764 -10.137 21.278 1.00 97.00 310 LEU A N 1
ATOM 2500 C CA . LEU A 1 310 ? -24.848 -9.276 21.763 1.00 97.00 310 LEU A CA 1
ATOM 2501 C C . LEU A 1 310 ? -25.046 -9.427 23.278 1.00 97.00 310 LEU A C 1
ATOM 2503 O O . LEU A 1 310 ? -25.079 -8.434 23.998 1.00 97.00 310 LEU A O 1
ATOM 2507 N N . LYS A 1 311 ? -25.083 -10.665 23.793 1.00 97.06 311 LYS A N 1
ATOM 2508 C CA . LYS A 1 311 ? -25.199 -10.928 25.238 1.00 97.06 311 LYS A CA 1
ATOM 2509 C C . LYS A 1 311 ? -24.052 -10.332 26.051 1.00 97.06 311 LYS A C 1
ATOM 2511 O O . LYS A 1 311 ? -24.298 -9.877 27.162 1.00 97.06 311 LYS A O 1
ATOM 2516 N N . SER A 1 312 ? -22.825 -10.326 25.526 1.00 97.06 312 SER A N 1
ATOM 2517 C CA . SER A 1 312 ? -21.692 -9.696 26.215 1.00 97.06 312 SER A CA 1
ATOM 2518 C C . SER A 1 312 ? -21.744 -8.166 26.219 1.00 97.06 312 SER A C 1
ATOM 2520 O O . SER A 1 312 ? -21.146 -7.561 27.100 1.00 97.06 312 SER A O 1
ATOM 2522 N N . LEU A 1 313 ? -22.462 -7.547 25.275 1.00 98.12 313 LEU A N 1
ATOM 2523 C CA . LEU A 1 313 ? -22.600 -6.090 25.181 1.00 98.12 313 LEU A CA 1
ATOM 2524 C C . LEU A 1 313 ? -23.698 -5.532 26.091 1.00 98.12 313 LEU A C 1
ATOM 2526 O O . LEU A 1 313 ? -23.556 -4.411 26.562 1.00 98.12 313 LEU A O 1
ATOM 2530 N N . ILE A 1 314 ? -24.763 -6.297 26.363 1.00 97.50 314 ILE A N 1
ATOM 2531 C CA . ILE A 1 314 ? -25.899 -5.836 27.185 1.00 97.50 314 ILE A CA 1
ATOM 2532 C C . ILE A 1 314 ? -25.447 -5.259 28.538 1.00 97.50 314 ILE A C 1
ATOM 2534 O O . ILE A 1 314 ? -25.839 -4.143 28.840 1.00 97.50 314 ILE A O 1
ATOM 2538 N N . PRO A 1 315 ? -24.582 -5.912 29.340 1.00 97.69 315 PRO A N 1
ATOM 2539 C CA . PRO A 1 315 ? -24.160 -5.339 30.622 1.00 97.69 315 PRO A CA 1
ATOM 2540 C C . PRO A 1 315 ? -23.411 -4.002 30.502 1.00 97.69 315 PRO A C 1
ATOM 2542 O O . PRO A 1 315 ? -23.329 -3.256 31.472 1.00 97.69 315 PRO A O 1
ATOM 2545 N N . LEU A 1 316 ? -22.842 -3.697 29.329 1.00 97.81 316 LEU A N 1
ATOM 2546 C CA . LEU A 1 316 ? -22.077 -2.472 29.101 1.00 97.81 316 LEU A CA 1
ATOM 2547 C C . LEU A 1 316 ? -22.975 -1.247 28.880 1.00 97.81 316 LEU A C 1
ATOM 2549 O O . LEU A 1 316 ? -22.493 -0.123 29.018 1.00 97.81 316 LEU A O 1
ATOM 2553 N N . THR A 1 317 ? -24.272 -1.433 28.601 1.00 96.62 317 THR A N 1
ATOM 2554 C CA . THR A 1 317 ? -25.232 -0.318 28.489 1.00 96.62 317 THR A CA 1
ATOM 2555 C C . THR A 1 317 ? -25.451 0.402 29.818 1.00 96.62 317 THR A C 1
ATOM 2557 O O . THR A 1 317 ? -25.840 1.566 29.822 1.00 96.62 317 THR A O 1
ATOM 2560 N N . ASP A 1 318 ? -25.140 -0.265 30.933 1.00 95.19 318 ASP A N 1
ATOM 2561 C CA . ASP A 1 318 ? -25.239 0.267 32.295 1.00 95.19 318 ASP A CA 1
ATOM 2562 C C . ASP A 1 318 ? -23.878 0.740 32.852 1.00 95.19 318 ASP A C 1
ATOM 2564 O O . ASP A 1 318 ? -23.757 1.049 34.040 1.00 95.19 318 ASP A O 1
ATOM 2568 N N . SER A 1 319 ? -22.829 0.803 32.016 1.00 94.38 319 SER A N 1
ATOM 2569 C CA . SER A 1 319 ? -21.486 1.252 32.423 1.00 94.38 319 SER A CA 1
ATOM 2570 C C . SER A 1 319 ? -21.509 2.668 33.003 1.00 94.38 319 SER A C 1
ATOM 2572 O O . SER A 1 319 ? -22.285 3.505 32.570 1.00 94.38 319 SER A O 1
ATOM 2574 N N . LYS A 1 320 ? -20.630 3.002 33.952 1.00 92.69 320 LYS A N 1
ATOM 2575 C CA . LYS A 1 320 ? -20.497 4.400 34.417 1.00 92.69 320 LYS A CA 1
ATOM 2576 C C . LYS A 1 320 ? -19.781 5.297 33.405 1.00 92.69 320 LYS A C 1
ATOM 2578 O O . LYS A 1 320 ? -19.893 6.516 33.488 1.00 92.69 320 LYS A O 1
ATOM 2583 N N . ASP A 1 321 ? -19.044 4.692 32.482 1.00 92.94 321 ASP A N 1
ATOM 2584 C CA . ASP A 1 321 ? -18.338 5.386 31.416 1.00 92.94 321 ASP A CA 1
ATOM 2585 C C . ASP A 1 321 ? -19.287 5.611 30.232 1.00 92.94 321 ASP A C 1
ATOM 2587 O O . ASP A 1 321 ? -19.782 4.660 29.617 1.00 92.94 321 ASP A O 1
ATOM 2591 N N . GLN A 1 322 ? -19.541 6.882 29.918 1.00 91.94 322 GLN A N 1
ATOM 2592 C CA . GLN A 1 322 ? -20.458 7.279 28.853 1.00 91.94 322 GLN A CA 1
ATOM 2593 C C . GLN A 1 322 ? -19.986 6.828 27.461 1.00 91.94 322 GLN A C 1
ATOM 2595 O O . GLN A 1 322 ? -20.824 6.545 26.605 1.00 91.94 322 GLN A O 1
ATOM 2600 N N . LEU A 1 323 ? -18.674 6.716 27.229 1.00 91.81 323 LEU A N 1
ATOM 2601 C CA . LEU A 1 323 ? -18.115 6.258 25.955 1.00 91.81 323 LEU A CA 1
ATOM 2602 C C . LEU A 1 323 ? -18.333 4.751 25.785 1.00 91.81 323 LEU A C 1
ATOM 2604 O O . LEU A 1 323 ? -18.720 4.300 24.707 1.00 91.81 323 LEU A O 1
ATOM 2608 N N . ILE A 1 324 ? -18.171 3.978 26.867 1.00 95.31 324 ILE A N 1
ATOM 2609 C CA . ILE A 1 324 ? -18.483 2.539 26.886 1.00 95.31 324 ILE A CA 1
ATOM 2610 C C . ILE A 1 324 ? -19.979 2.314 26.642 1.00 95.31 324 ILE A C 1
ATOM 2612 O O . ILE A 1 324 ? -20.336 1.477 25.811 1.00 95.31 324 ILE A O 1
ATOM 2616 N N . GLN A 1 325 ? -20.852 3.080 27.312 1.00 95.75 325 GLN A N 1
ATOM 2617 C CA . GLN A 1 325 ? -22.300 3.008 27.078 1.00 95.75 325 GLN A CA 1
ATOM 2618 C C . GLN A 1 325 ? -22.641 3.304 25.613 1.00 95.75 325 GLN A C 1
ATOM 2620 O O . GLN A 1 325 ? -23.354 2.531 24.973 1.00 95.75 325 GLN A O 1
ATOM 2625 N N . PHE A 1 326 ? -22.112 4.405 25.070 1.00 96.56 326 PHE A N 1
ATOM 2626 C CA . PHE A 1 326 ? -22.330 4.805 23.682 1.00 96.56 326 PHE A CA 1
ATOM 2627 C C . PHE A 1 326 ? -21.900 3.703 22.708 1.00 96.56 326 PHE A C 1
ATOM 2629 O O . PHE A 1 326 ? -22.693 3.273 21.871 1.00 96.56 326 PHE A O 1
ATOM 2636 N N . ALA A 1 327 ? -20.683 3.176 22.861 1.00 97.25 327 ALA A N 1
A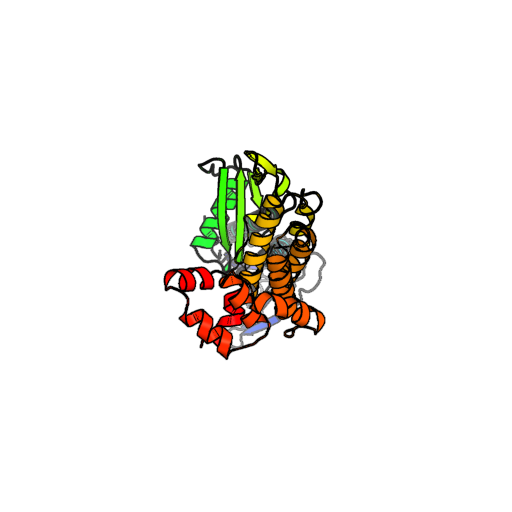TOM 2637 C CA . ALA A 1 327 ? -20.170 2.103 22.018 1.00 97.25 327 ALA A CA 1
ATOM 2638 C C . ALA A 1 327 ? -21.024 0.827 22.098 1.00 97.25 327 ALA A C 1
ATOM 2640 O O . ALA A 1 327 ? -21.279 0.187 21.073 1.00 97.25 327 ALA A O 1
ATOM 2641 N N . ALA A 1 328 ? -21.507 0.470 23.292 1.00 98.00 328 ALA A N 1
ATOM 2642 C CA . ALA A 1 328 ? -22.403 -0.665 23.479 1.00 98.00 328 ALA A CA 1
ATOM 2643 C C . ALA A 1 328 ? -23.723 -0.473 22.715 1.00 98.00 328 ALA A C 1
ATOM 2645 O O . ALA A 1 328 ? -24.118 -1.363 21.961 1.00 98.00 328 ALA A O 1
ATOM 2646 N N . PHE A 1 329 ? -24.367 0.694 22.833 1.00 98.31 329 PHE A N 1
ATOM 2647 C CA . PHE A 1 329 ? -25.606 0.997 22.106 1.00 98.31 329 PHE A CA 1
ATOM 2648 C C . PHE A 1 329 ? -25.418 1.009 20.583 1.00 98.31 329 PHE A C 1
ATOM 2650 O O . PHE A 1 329 ? -26.270 0.482 19.866 1.00 98.31 329 PHE A O 1
ATOM 2657 N N . VAL A 1 330 ? -24.286 1.523 20.086 1.00 98.06 330 VAL A N 1
ATOM 2658 C CA . VAL A 1 330 ? -23.929 1.481 18.654 1.00 98.06 330 VAL A CA 1
ATOM 2659 C C . VAL A 1 330 ? -23.822 0.038 18.158 1.00 98.06 330 VAL A C 1
ATOM 2661 O O . VAL A 1 330 ? -24.370 -0.324 17.113 1.00 98.06 330 VAL A O 1
ATOM 2664 N N . LEU A 1 331 ? -23.138 -0.825 18.907 1.00 98.19 331 LEU A N 1
ATOM 2665 C CA . LEU A 1 331 ? -22.955 -2.224 18.520 1.00 98.19 331 LEU A CA 1
ATOM 2666 C C . LEU A 1 331 ? -24.248 -3.041 18.619 1.00 98.19 331 LEU A C 1
ATOM 2668 O O . LEU A 1 331 ? -24.446 -3.940 17.801 1.00 98.19 331 LEU A O 1
ATOM 2672 N N . LEU A 1 332 ? -25.128 -2.694 19.561 1.00 97.81 332 LEU A N 1
ATOM 2673 C CA . LEU A 1 332 ? -26.474 -3.256 19.720 1.00 97.81 332 LEU A CA 1
ATOM 2674 C C . LEU A 1 332 ? -27.510 -2.674 18.740 1.00 97.81 332 LEU A C 1
ATOM 2676 O O . LEU A 1 332 ? -28.652 -3.121 18.754 1.00 97.81 332 LEU A O 1
ATOM 2680 N N . GLU A 1 333 ? -27.130 -1.698 17.909 1.00 96.75 333 GLU A N 1
ATOM 2681 C CA . GLU A 1 333 ? -28.003 -1.037 16.921 1.00 96.75 333 GLU A CA 1
ATOM 2682 C C . GLU A 1 333 ? -29.223 -0.326 17.528 1.00 96.75 333 GLU A C 1
ATOM 2684 O O . GLU A 1 333 ? -30.266 -0.176 16.891 1.00 96.75 333 GLU A O 1
ATOM 2689 N N . GLN A 1 334 ? -29.090 0.172 18.759 1.00 97.12 334 GLN A N 1
ATOM 2690 C CA . GLN A 1 334 ? -30.151 0.910 19.446 1.00 97.12 334 GLN A CA 1
ATOM 2691 C C . GLN A 1 334 ? -30.116 2.395 19.063 1.00 97.12 334 GLN A C 1
ATOM 2693 O O . GLN A 1 334 ? -29.661 3.238 19.833 1.00 97.12 334 GLN A O 1
ATOM 2698 N N . LYS A 1 335 ? -30.591 2.717 17.850 1.00 96.81 335 LYS A N 1
ATOM 2699 C CA . LYS A 1 335 ? -30.509 4.066 17.247 1.00 96.81 335 LYS A CA 1
ATOM 2700 C C . LYS A 1 335 ? -30.986 5.195 18.173 1.00 96.81 335 LYS A C 1
ATOM 2702 O O . LYS A 1 335 ? -30.323 6.226 18.254 1.00 96.81 335 LYS A O 1
ATOM 2707 N N . GLU A 1 336 ? -32.110 5.012 18.863 1.00 97.00 336 GLU A N 1
ATOM 2708 C CA . GLU A 1 336 ? -32.679 6.034 19.758 1.00 97.00 336 GLU A CA 1
ATOM 2709 C C . GLU A 1 336 ? -31.746 6.355 20.933 1.00 97.00 336 GLU A C 1
ATOM 2711 O O . GLU A 1 336 ? -31.488 7.524 21.222 1.00 97.00 336 GLU A O 1
ATOM 2716 N N . GLU A 1 337 ? -31.168 5.327 21.558 1.00 97.31 337 GLU A N 1
ATOM 2717 C CA . GLU A 1 337 ? -30.211 5.502 22.652 1.00 97.31 337 GLU A CA 1
ATOM 2718 C C . GLU A 1 337 ? -28.895 6.109 22.151 1.00 97.31 337 GLU A C 1
ATOM 2720 O O . GLU A 1 337 ? -28.356 7.007 22.794 1.00 97.31 337 GLU A O 1
ATOM 2725 N N . VAL A 1 338 ? -28.404 5.707 20.971 1.00 97.31 338 VAL A N 1
ATOM 2726 C CA . VAL A 1 338 ? -27.208 6.311 20.352 1.00 97.31 338 VAL A CA 1
ATOM 2727 C C . VAL A 1 338 ? -27.392 7.815 20.144 1.00 97.31 338 VAL A C 1
ATOM 2729 O O . VAL A 1 338 ? -26.516 8.593 20.522 1.00 97.31 338 VAL A O 1
ATOM 2732 N N . LEU A 1 339 ? -28.533 8.237 19.590 1.00 96.88 339 LEU A N 1
ATOM 2733 C CA . LEU A 1 339 ? -28.850 9.651 19.366 1.00 96.88 339 LEU A CA 1
ATOM 2734 C C . LEU A 1 339 ? -28.907 10.441 20.672 1.00 96.88 339 LEU A C 1
ATOM 2736 O O . LEU A 1 339 ? -28.315 11.515 20.766 1.00 96.88 339 LEU A O 1
ATOM 2740 N N . LYS A 1 340 ? -29.586 9.895 21.683 1.00 95.62 340 LYS A N 1
ATOM 2741 C CA . LYS A 1 340 ? -29.689 10.513 23.006 1.00 95.62 340 LYS A CA 1
ATOM 2742 C C . LYS A 1 340 ? -28.307 10.725 23.625 1.00 95.62 340 LYS A C 1
ATOM 2744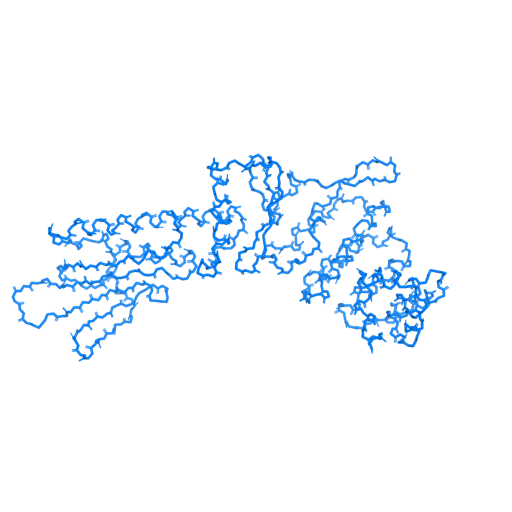 O O . LYS A 1 340 ? -27.973 11.837 24.014 1.00 95.62 340 LYS A O 1
ATOM 2749 N N . ARG A 1 341 ? -27.464 9.686 23.634 1.00 94.38 341 ARG A N 1
ATOM 2750 C CA . ARG A 1 341 ? -26.097 9.779 24.170 1.00 94.38 341 ARG A CA 1
ATOM 2751 C C . ARG A 1 341 ? -25.217 10.740 23.380 1.00 94.38 341 ARG A C 1
ATOM 2753 O O . ARG A 1 341 ? -24.456 11.485 23.983 1.00 94.38 341 ARG A O 1
ATOM 2760 N N . TRP A 1 342 ? -25.345 10.764 22.055 1.00 95.81 342 TRP A N 1
ATOM 2761 C CA . TRP A 1 342 ? -24.612 11.710 21.217 1.00 95.81 342 TRP A CA 1
ATOM 2762 C C . TRP A 1 342 ? -24.968 13.170 21.531 1.00 95.81 342 TRP A C 1
ATOM 2764 O O . TRP A 1 342 ? -24.087 14.027 21.563 1.00 95.81 342 TRP A O 1
ATOM 2774 N N . GLN A 1 343 ? -26.247 13.456 21.786 1.00 94.94 343 GLN A N 1
ATOM 2775 C CA . GLN A 1 343 ? -26.719 14.791 22.173 1.00 94.94 343 GLN A CA 1
ATOM 2776 C C . GLN A 1 343 ? -26.267 15.197 23.581 1.00 94.94 343 GLN A C 1
ATOM 2778 O O . GLN A 1 343 ? -26.063 16.384 23.824 1.00 94.94 343 GLN A O 1
ATOM 2783 N N . ASP A 1 344 ? -26.083 14.226 24.479 1.00 94.38 344 ASP A N 1
ATOM 2784 C CA . ASP A 1 344 ? -25.569 14.456 25.832 1.00 94.38 344 ASP A CA 1
ATOM 2785 C C . ASP A 1 344 ? -24.054 14.755 25.854 1.00 94.38 344 ASP A C 1
ATOM 2787 O O . ASP A 1 344 ? -23.552 15.303 26.837 1.00 94.38 344 ASP A O 1
ATOM 2791 N N . PHE A 1 345 ? -23.312 14.405 24.795 1.00 94.56 345 PHE A N 1
ATOM 2792 C CA . PHE A 1 345 ? -21.882 14.704 24.685 1.00 94.56 345 PHE A CA 1
ATOM 2793 C C . PHE A 1 345 ? -21.616 16.197 24.485 1.00 94.56 345 PHE A C 1
ATOM 2795 O O . PHE A 1 345 ? -22.298 16.887 23.725 1.00 94.56 345 PHE A O 1
ATOM 2802 N N . SER A 1 346 ? -20.543 16.685 25.109 1.00 93.94 346 SER A N 1
ATOM 2803 C CA . SER A 1 346 ? -20.005 18.010 24.816 1.00 93.94 346 SER A CA 1
ATOM 2804 C C . SER A 1 346 ? -19.469 18.084 23.375 1.00 93.94 346 SER A C 1
ATOM 2806 O O . SER A 1 346 ? -19.114 17.057 22.788 1.00 93.94 346 SER A O 1
ATOM 2808 N N . PRO A 1 347 ? -19.342 19.289 22.787 1.00 94.25 347 PRO A N 1
ATOM 2809 C CA . PRO A 1 347 ? -18.731 19.452 21.465 1.00 94.25 347 PRO A CA 1
ATOM 2810 C C . PRO A 1 347 ? -17.320 18.850 21.358 1.00 94.25 347 PRO A C 1
ATOM 2812 O O . PRO A 1 347 ? -16.968 18.288 20.318 1.00 94.25 347 PRO A O 1
ATOM 2815 N N . ASP A 1 348 ? -16.535 18.916 22.436 1.00 94.00 348 ASP A N 1
ATOM 2816 C CA . ASP A 1 348 ? -15.189 18.336 22.489 1.00 94.00 348 ASP A CA 1
ATOM 2817 C C . ASP A 1 348 ? -15.252 16.805 22.474 1.00 94.00 348 ASP A C 1
ATOM 2819 O O . ASP A 1 348 ? -14.571 16.175 21.671 1.00 94.00 348 ASP A O 1
ATOM 2823 N N . GLN A 1 349 ? -16.147 16.203 23.268 1.00 92.19 349 GLN A N 1
ATOM 2824 C CA . GLN A 1 349 ? -16.372 14.752 23.271 1.00 92.19 349 GLN A CA 1
ATOM 2825 C C . GLN A 1 349 ? -16.873 14.247 21.914 1.00 92.19 349 GLN A C 1
ATOM 2827 O O . GLN A 1 349 ? -16.446 13.196 21.444 1.00 92.19 349 GLN A O 1
ATOM 2832 N N . GLN A 1 350 ? -17.761 14.994 21.251 1.00 94.25 350 GLN A N 1
ATOM 2833 C CA . GLN A 1 350 ? -18.208 14.665 19.896 1.00 94.25 350 GLN A CA 1
ATOM 2834 C C . GLN A 1 350 ? -17.064 14.746 18.882 1.00 94.25 350 GLN A C 1
ATOM 2836 O O . GLN A 1 350 ? -17.022 13.960 17.937 1.00 94.25 350 GLN A O 1
ATOM 2841 N N . THR A 1 351 ? -16.158 15.709 19.044 1.00 93.75 351 THR A N 1
ATOM 2842 C CA . THR A 1 351 ? -14.992 15.857 18.167 1.00 93.75 351 THR A CA 1
ATOM 2843 C C . THR A 1 351 ? -14.024 14.701 18.375 1.00 93.75 351 THR A C 1
ATOM 2845 O O . THR A 1 351 ? -13.657 14.050 17.406 1.00 93.75 351 THR A O 1
ATOM 2848 N N . GLU A 1 352 ? -13.698 14.378 19.624 1.00 91.56 352 GLU A N 1
ATOM 2849 C CA . GLU A 1 352 ? -12.840 13.245 19.964 1.00 91.56 352 GLU A CA 1
ATOM 2850 C C . GLU A 1 352 ? -13.438 11.919 19.481 1.00 91.56 352 GLU A C 1
ATOM 2852 O O . GLU A 1 352 ? -12.754 11.139 18.829 1.00 91.56 352 GLU A O 1
ATOM 2857 N N . MET A 1 353 ? -14.732 11.677 19.719 1.00 91.88 353 MET A N 1
ATOM 2858 C CA . MET A 1 353 ? -15.403 10.432 19.333 1.00 91.88 353 MET A CA 1
ATOM 2859 C C . MET A 1 353 ? -15.344 10.166 17.822 1.00 91.88 353 MET A C 1
ATOM 2861 O O . MET A 1 353 ? -15.263 9.008 17.419 1.00 91.88 353 MET A O 1
ATOM 2865 N N . LYS A 1 354 ? -15.341 11.209 16.982 1.00 93.50 354 LYS A N 1
ATOM 2866 C CA . LYS A 1 354 ? -15.227 11.066 15.518 1.00 93.50 354 LYS A CA 1
ATOM 2867 C C . LYS A 1 354 ? -13.906 10.448 15.068 1.00 93.50 354 LYS A C 1
ATOM 2869 O O . LYS A 1 354 ? -13.877 9.855 13.996 1.00 93.50 354 LYS A O 1
ATOM 2874 N N . GLU A 1 355 ? -12.860 10.546 15.884 1.00 91.94 355 GLU A N 1
ATOM 2875 C CA . GLU A 1 355 ? -11.555 9.940 15.613 1.00 91.94 355 GLU A CA 1
ATOM 2876 C C . GLU A 1 355 ? -11.522 8.439 15.954 1.00 91.94 355 GLU A C 1
ATOM 2878 O O . GLU A 1 355 ? -10.586 7.737 15.580 1.00 91.94 355 GLU A O 1
ATOM 2883 N N . TRP A 1 356 ? -12.538 7.904 16.645 1.00 94.56 356 TRP A N 1
ATOM 2884 C CA . TRP A 1 356 ? -12.586 6.489 17.014 1.00 94.56 356 TRP A CA 1
ATOM 2885 C C . TRP A 1 356 ? -13.347 5.651 15.972 1.00 94.56 356 TRP A C 1
ATOM 2887 O O . TRP A 1 356 ? -14.421 6.050 15.514 1.00 94.56 356 TRP A O 1
ATOM 2897 N N . PRO A 1 357 ? -12.905 4.409 15.676 1.00 96.50 357 PRO A N 1
ATOM 2898 C CA . PRO A 1 357 ? -13.574 3.540 14.700 1.00 96.50 357 PRO A CA 1
ATOM 2899 C C . PRO A 1 357 ? -15.043 3.257 15.013 1.00 96.50 357 PRO A C 1
ATOM 2901 O O . PRO A 1 357 ? -15.843 2.995 14.116 1.00 96.50 357 PRO A O 1
ATOM 2904 N N . ILE A 1 358 ? -15.436 3.285 16.287 1.00 97.25 358 ILE A N 1
ATOM 2905 C CA . ILE A 1 358 ? -16.828 3.041 16.673 1.00 97.25 358 ILE A CA 1
ATOM 2906 C C . ILE A 1 358 ? -17.776 4.077 16.057 1.00 97.25 358 ILE A C 1
ATOM 2908 O O . ILE A 1 358 ? -18.911 3.742 15.718 1.00 97.25 358 ILE A O 1
ATOM 2912 N N . PHE A 1 359 ? -17.306 5.309 15.836 1.00 96.56 359 PHE A N 1
ATOM 2913 C CA . PHE A 1 359 ? -18.115 6.367 15.250 1.00 96.56 359 PHE A CA 1
ATOM 2914 C C . PHE A 1 359 ? -18.507 6.071 13.803 1.00 96.56 359 PHE A C 1
ATOM 2916 O O . PHE A 1 359 ? -19.624 6.388 13.409 1.00 96.56 359 PHE A O 1
ATOM 2923 N N . HIS A 1 360 ? -17.670 5.381 13.025 1.00 96.19 360 HIS A N 1
ATOM 2924 C CA . HIS A 1 360 ? -18.026 4.978 11.660 1.00 96.19 360 HIS A CA 1
ATOM 2925 C C . HIS A 1 360 ? -19.241 4.036 11.624 1.00 96.19 360 HIS A C 1
ATOM 2927 O O . HIS A 1 360 ? -20.034 4.080 10.684 1.00 96.19 360 HIS A O 1
ATOM 2933 N N . LEU A 1 361 ? -19.438 3.233 12.675 1.00 96.44 361 LEU A N 1
ATOM 2934 C CA . LEU A 1 361 ? -20.639 2.409 12.848 1.00 96.44 361 LEU A CA 1
ATOM 2935 C C . LEU A 1 361 ? -21.833 3.219 13.381 1.00 96.44 361 LEU A C 1
ATOM 2937 O O . LEU A 1 361 ? -22.980 2.856 13.126 1.00 96.44 361 LEU A O 1
ATOM 2941 N N . ALA A 1 362 ? -21.570 4.301 14.116 1.00 96.88 362 ALA A N 1
ATOM 2942 C CA . ALA A 1 362 ? -22.585 5.180 14.691 1.00 96.88 362 ALA A CA 1
ATOM 2943 C C . ALA A 1 362 ? -23.118 6.223 13.697 1.00 96.88 362 ALA A C 1
ATOM 2945 O O . ALA A 1 362 ? -24.281 6.607 13.784 1.00 96.88 362 ALA A O 1
ATOM 2946 N N . ALA A 1 363 ? -22.298 6.687 12.751 1.00 95.50 363 ALA A N 1
ATOM 2947 C CA . ALA A 1 363 ? -22.621 7.794 11.855 1.00 95.50 363 ALA A CA 1
ATOM 2948 C C . ALA A 1 363 ? -23.965 7.618 11.113 1.00 95.50 363 ALA A C 1
ATOM 2950 O O . ALA A 1 363 ? -24.754 8.562 11.144 1.00 95.50 363 ALA A O 1
ATOM 2951 N N . PRO A 1 364 ? -24.316 6.432 10.564 1.00 94.62 364 PRO A N 1
ATOM 2952 C CA . PRO A 1 364 ? -25.625 6.208 9.930 1.00 94.62 364 PRO A CA 1
ATOM 2953 C C . PRO A 1 364 ? -26.823 6.253 10.897 1.00 94.62 364 PRO A C 1
ATOM 2955 O O . PRO A 1 364 ? -27.977 6.336 10.475 1.00 94.62 364 PRO A O 1
ATOM 2958 N N . MET A 1 365 ? -26.574 6.129 12.202 1.00 95.38 365 MET A N 1
ATOM 2959 C CA . MET A 1 365 ? -27.593 6.225 13.251 1.00 95.38 365 MET A CA 1
ATOM 2960 C C . MET A 1 365 ? -27.803 7.674 13.699 1.00 95.38 365 MET A C 1
ATOM 2962 O O . MET A 1 365 ? -28.882 7.994 14.193 1.00 95.38 365 MET A O 1
ATOM 2966 N N . ILE A 1 366 ? -26.786 8.524 13.529 1.00 93.19 366 ILE A N 1
ATOM 2967 C CA . ILE A 1 366 ? -26.773 9.927 13.964 1.00 93.19 366 ILE A CA 1
ATOM 2968 C C . ILE A 1 366 ? -27.237 10.871 12.846 1.00 93.19 366 ILE A C 1
ATOM 2970 O O . ILE A 1 366 ? -27.856 11.894 13.138 1.00 93.19 366 ILE A O 1
ATOM 2974 N N . SER A 1 367 ? -26.954 10.525 11.585 1.00 78.62 367 SER A N 1
ATOM 2975 C CA . SER A 1 367 ? -27.518 11.176 10.393 1.00 78.62 367 SER A CA 1
ATOM 2976 C C . SER A 1 367 ? -29.012 10.901 10.249 1.00 78.62 367 SER A C 1
ATOM 2978 O O . SER A 1 367 ? -29.732 11.846 9.867 1.00 78.62 367 SER A O 1
#

pLDDT: mean 82.76, std 16.77, range [26.62, 98.31]

Radius of gyration: 30.99 Å; chains: 1; bounding box: 62×37×97 Å